Protein AF-A0A1G8AUZ8-F1 (afdb_monomer)

Secondary structure (DSSP, 8-state):
-HHHHHHHHHHHHHTHHHHHSHHHHHHHTSHHHHHHHHHHHHS--HHHHHHHHHHHHHHHHHHHHHHHHHHHHHHHHHHHHHHHHHHHHHS---TT-EEE-TTT--EEETTTT---SSPPHHHHHHGGG--GGGG---HHHHHHHTTS-HHHHHHHHHHHTS---HHHHHHHHTS-HHHHHHHHHHHHHHHHHHHHTT-

Radius of gyration: 44.93 Å; Cα contacts (8 Å, |Δi|>4): 118; chains: 1; bounding box: 91×58×101 Å

Foldseek 3Di:
DPVLVVLVVVVCVVVVVVCPDPLNVVQCVDVVLVVLVSCCSNPPDPVSVVVSVVVSVVSVVVVVVVVVVVVVVVVVVVVVVVVVVVCCVVDPPQQQPFDQDPPPRDGDGNVNPDDDPDPDVVVVVVCVPDFVLVVDPDPLLSVLLVPADPLLSVLCCCCPVVVDQLCVVCVVVVHDSVVSVVSPVVSVVSSVVSVVVPD

Solvent-accessible surface area (backbone atoms only — not comparable to full-atom values): 11368 Å² total; per-residue (Å²): 120,64,72,43,53,53,52,38,52,53,50,47,64,76,42,42,73,61,62,66,36,67,69,49,43,62,50,50,70,39,63,67,55,38,52,52,49,37,51,29,69,62,55,74,43,72,71,51,52,51,50,51,50,53,50,48,52,52,50,49,50,54,53,50,50,52,55,49,53,56,50,49,54,53,51,52,52,53,54,48,52,52,52,53,53,53,47,46,70,75,56,63,90,49,48,79,39,75,42,83,42,88,88,77,78,47,84,42,33,51,52,77,71,58,79,74,89,64,74,53,74,64,52,58,54,58,55,68,73,56,58,61,57,80,80,42,88,50,69,70,56,31,60,35,55,71,73,49,55,67,72,41,48,52,52,48,32,39,43,69,72,70,62,42,49,51,62,54,50,10,60,76,71,74,50,53,41,66,57,44,48,51,44,51,53,52,45,52,50,54,34,50,52,54,63,67,74,71,120

InterPro domains:
  IPR013249 RNA polymerase sigma factor 70, region 4 type 2 [PF08281] (140-191)
  IPR013324 RNA polymerase sigma factor, region 3/4-like [SSF88659] (123-195)
  IPR014284 RNA polymerase sigma-70-like domain [TIGR02937] (7-195)

Organism: NCBI:txid568899

Sequence (199 aa):
MNKKIEAFETFVTKHQSAFKEPVLRQFMEQKENRERLIDCVHAPAENKARNIDETFKQFFIKKKTYRYMKTLIKTCAVDFDKRRTQHQQRFPLIADQPLYEEETGTDISMIDMLQSYEPDYVEEILDKESDIEEHIQSSQVVKAVKNLSNKQKDILALLYIYRYTNREAARIFGESPQNISKQHLQALAKIRKRLALRD

Nearest PDB structures (foldseek):
  3hug-assembly6_K  TM=9.099E-01  e=3.357E-02  Mycobacterium tuberculosis H37Rv
  5wuq-assembly1_A  TM=6.760E-01  e=5.889E-02  Bacillus subtilis subsp. subtilis str. 168
  6dvb-assembly1_F  TM=4.223E-01  e=6.580E-03  Mycobacterium tuberculosis H37Rv
  6kon-assembly1_F  TM=3.947E-01  e=2.025E-02  Mycobacterium tuberculosis H37Rv
  6in7-assembly1_B  TM=3.343E-01  e=2.269E-01  Pseudomonas aeruginosa PAO1

Structure (mmCIF, N/CA/C/O backbone):
data_AF-A0A1G8AUZ8-F1
#
_entry.id   AF-A0A1G8AUZ8-F1
#
loop_
_atom_site.group_PDB
_atom_site.id
_atom_site.type_symbol
_atom_site.label_atom_id
_atom_site.label_alt_id
_atom_site.label_comp_id
_atom_site.label_asym_id
_atom_site.label_entity_id
_atom_site.label_seq_id
_atom_site.pdbx_PDB_ins_code
_atom_site.Cartn_x
_atom_site.Cartn_y
_atom_site.Cartn_z
_atom_site.occupancy
_atom_site.B_iso_or_equiv
_atom_site.auth_seq_id
_atom_site.auth_comp_id
_atom_site.auth_asym_id
_atom_site.auth_atom_id
_atom_site.pdbx_PDB_model_num
ATOM 1 N N . MET A 1 1 ? 35.460 -7.081 -49.027 1.00 51.09 1 MET A N 1
ATOM 2 C CA . MET A 1 1 ? 35.100 -7.431 -47.634 1.00 51.09 1 MET A CA 1
ATOM 3 C C . MET A 1 1 ? 36.059 -6.801 -46.613 1.00 51.09 1 MET A C 1
ATOM 5 O O . MET A 1 1 ? 35.568 -6.238 -45.647 1.00 51.09 1 MET A O 1
ATOM 9 N N . ASN A 1 2 ? 37.377 -6.762 -46.871 1.00 66.81 2 ASN A N 1
ATOM 10 C CA . ASN A 1 2 ? 38.385 -6.231 -45.929 1.00 66.81 2 ASN A CA 1
ATOM 11 C C . ASN A 1 2 ? 38.261 -4.740 -45.553 1.00 66.81 2 ASN A C 1
ATOM 13 O O . ASN A 1 2 ? 38.306 -4.428 -44.372 1.00 66.81 2 ASN A O 1
ATOM 17 N N . LYS A 1 3 ? 38.002 -3.822 -46.500 1.00 74.25 3 LYS A N 1
ATOM 18 C CA . LYS A 1 3 ? 37.970 -2.370 -46.194 1.00 74.25 3 LYS A CA 1
ATOM 19 C C . LYS A 1 3 ? 36.856 -1.939 -45.222 1.00 74.25 3 LYS A C 1
ATOM 21 O O . LYS A 1 3 ? 37.028 -0.983 -44.476 1.00 74.25 3 LYS A O 1
ATOM 26 N N . LYS A 1 4 ? 35.714 -2.643 -45.218 1.00 81.25 4 LYS A N 1
ATOM 27 C CA . LYS A 1 4 ? 34.594 -2.398 -44.283 1.00 81.25 4 LYS A CA 1
ATOM 28 C C . LYS A 1 4 ? 34.972 -2.734 -42.844 1.00 81.25 4 LYS A C 1
ATOM 30 O O . LYS A 1 4 ? 34.640 -1.992 -41.926 1.00 81.25 4 LYS A O 1
ATOM 35 N N . ILE A 1 5 ? 35.641 -3.869 -42.673 1.00 81.69 5 ILE A N 1
ATOM 36 C CA . ILE A 1 5 ? 36.022 -4.400 -41.366 1.00 81.69 5 ILE A CA 1
ATOM 37 C C . ILE A 1 5 ? 37.161 -3.560 -40.785 1.00 81.69 5 ILE A C 1
ATOM 39 O O . ILE A 1 5 ? 37.069 -3.128 -39.645 1.00 81.69 5 ILE A O 1
ATOM 43 N N . GLU A 1 6 ? 38.151 -3.211 -41.604 1.00 84.38 6 GLU A N 1
ATOM 44 C CA . GLU A 1 6 ? 39.282 -2.361 -41.216 1.00 84.38 6 GLU A CA 1
ATOM 45 C C . GLU A 1 6 ? 38.842 -0.947 -40.778 1.00 84.38 6 GLU A C 1
ATOM 47 O O . GLU A 1 6 ? 39.282 -0.428 -39.748 1.00 84.38 6 GLU A O 1
ATOM 52 N N . ALA A 1 7 ? 37.890 -0.339 -41.501 1.00 85.44 7 ALA A N 1
ATOM 53 C CA . ALA A 1 7 ? 37.288 0.937 -41.108 1.00 85.44 7 ALA A CA 1
ATOM 54 C C . ALA A 1 7 ? 36.539 0.841 -39.765 1.00 85.44 7 ALA A C 1
ATOM 56 O O . ALA A 1 7 ? 36.604 1.757 -38.941 1.00 85.44 7 ALA A O 1
ATOM 57 N N . PHE A 1 8 ? 35.853 -0.278 -39.519 1.00 86.69 8 PHE A N 1
ATOM 58 C CA . PHE A 1 8 ? 35.157 -0.527 -38.260 1.00 86.69 8 PHE A CA 1
ATOM 59 C C . PHE A 1 8 ? 36.124 -0.769 -37.092 1.00 86.69 8 PHE A C 1
ATOM 61 O O . PHE A 1 8 ? 35.925 -0.217 -36.015 1.00 86.69 8 PHE A O 1
ATOM 68 N N . GLU A 1 9 ? 37.201 -1.527 -37.288 1.00 86.69 9 GLU A N 1
ATOM 69 C CA . GLU A 1 9 ? 38.233 -1.754 -36.266 1.00 86.69 9 GLU A CA 1
ATOM 70 C C . GLU A 1 9 ? 38.942 -0.453 -35.875 1.00 86.69 9 GLU A C 1
ATOM 72 O O . GLU A 1 9 ? 39.158 -0.183 -34.689 1.00 86.69 9 GLU A O 1
ATOM 77 N N . THR A 1 10 ? 39.206 0.413 -36.855 1.00 88.62 10 THR A N 1
ATOM 78 C CA . THR A 1 10 ? 39.732 1.764 -36.620 1.00 88.62 10 THR A CA 1
ATOM 79 C C . THR A 1 10 ? 38.747 2.602 -35.799 1.00 88.62 10 THR A C 1
ATOM 81 O O . THR A 1 10 ? 39.138 3.278 -34.844 1.00 88.62 10 THR A O 1
ATOM 84 N N . PHE A 1 11 ? 37.450 2.518 -36.113 1.00 88.25 11 PHE A N 1
ATOM 85 C CA . PHE A 1 11 ? 36.391 3.204 -35.373 1.00 88.25 11 PHE A CA 1
ATOM 86 C C . PHE A 1 11 ? 36.273 2.709 -33.923 1.00 88.25 11 PHE A C 1
ATOM 88 O O . PHE A 1 11 ? 36.209 3.518 -32.997 1.00 88.25 11 PHE A O 1
ATOM 95 N N . VAL A 1 12 ? 36.306 1.393 -33.699 1.00 88.25 12 VAL A N 1
ATOM 96 C CA . VAL A 1 12 ? 36.276 0.791 -32.356 1.00 88.25 12 VAL A CA 1
ATOM 97 C C . VAL A 1 12 ? 37.499 1.207 -31.544 1.00 88.25 12 VAL A C 1
ATOM 99 O O . VAL A 1 12 ? 37.361 1.561 -30.375 1.00 88.25 12 VAL A O 1
ATOM 102 N N . THR A 1 13 ? 38.682 1.223 -32.159 1.00 89.88 13 THR A N 1
ATOM 103 C CA . THR A 1 13 ? 39.930 1.632 -31.497 1.00 89.88 13 THR A CA 1
ATOM 104 C C . THR A 1 13 ? 39.882 3.106 -31.094 1.00 89.88 13 THR A C 1
ATOM 106 O O . THR A 1 13 ? 40.220 3.452 -29.963 1.00 89.88 13 THR A O 1
ATOM 109 N N . LYS A 1 14 ? 39.365 3.975 -31.971 1.00 91.88 14 LYS A N 1
ATOM 110 C CA . LYS A 1 14 ? 39.167 5.404 -31.688 1.00 91.88 14 LYS A CA 1
ATOM 111 C C . LYS A 1 14 ? 38.166 5.656 -30.553 1.00 91.88 14 LYS A C 1
ATOM 113 O O . LYS A 1 14 ? 38.330 6.605 -29.792 1.00 91.88 14 LYS A O 1
ATOM 118 N N . HIS A 1 15 ? 37.142 4.813 -30.425 1.00 90.38 15 HIS A N 1
ATOM 119 C CA . HIS A 1 15 ? 36.060 4.959 -29.445 1.00 90.38 15 HIS A CA 1
ATOM 120 C C . HIS A 1 15 ? 36.077 3.874 -28.356 1.00 90.38 15 HIS A C 1
ATOM 122 O O . HIS A 1 15 ? 35.036 3.522 -27.798 1.00 90.38 15 HIS A O 1
ATOM 128 N N . GLN A 1 16 ? 37.260 3.353 -28.019 1.00 90.00 16 GLN A N 1
ATOM 129 C CA . GLN A 1 16 ? 37.427 2.162 -27.180 1.00 90.00 16 GLN A 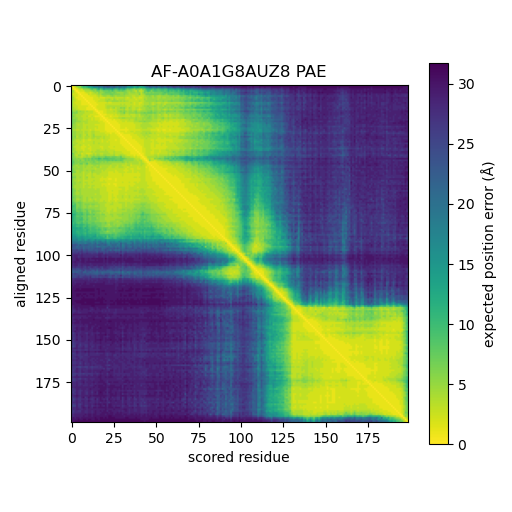CA 1
ATOM 130 C C . GLN A 1 16 ? 36.712 2.248 -25.821 1.00 90.00 16 GLN A C 1
ATOM 132 O O . GLN A 1 16 ? 36.187 1.246 -25.338 1.00 90.00 16 GLN A O 1
ATOM 137 N N . SER A 1 17 ? 36.676 3.428 -25.192 1.00 89.44 17 SER A N 1
ATOM 138 C CA . SER A 1 17 ? 35.993 3.640 -23.908 1.00 89.44 17 SER A CA 1
ATOM 139 C C . SER A 1 17 ? 34.493 3.348 -23.992 1.00 89.44 17 SER A C 1
ATOM 141 O O . SER A 1 17 ? 33.968 2.643 -23.136 1.00 89.44 17 SER A O 1
ATOM 143 N N . ALA A 1 18 ? 33.820 3.786 -25.058 1.00 87.38 18 ALA A N 1
ATOM 144 C CA . ALA A 1 18 ? 32.400 3.521 -25.269 1.00 87.38 18 ALA A CA 1
ATOM 145 C C . ALA A 1 18 ? 32.130 2.022 -25.476 1.00 87.38 18 ALA A C 1
ATOM 147 O O . ALA A 1 18 ? 31.185 1.478 -24.913 1.00 87.38 18 ALA A O 1
ATOM 148 N N . PHE A 1 19 ? 32.993 1.320 -26.219 1.00 88.44 19 PHE A N 1
ATOM 149 C CA . PHE A 1 19 ? 32.864 -0.127 -26.451 1.00 88.44 19 PHE A CA 1
ATOM 150 C C . PHE A 1 19 ? 33.184 -0.985 -25.220 1.00 88.44 19 PHE A C 1
ATOM 152 O O . PHE A 1 19 ? 32.814 -2.160 -25.176 1.00 88.44 19 PHE A O 1
ATOM 159 N N . LYS A 1 20 ? 33.807 -0.413 -24.183 1.00 90.06 20 LYS A N 1
ATOM 160 C CA . LYS A 1 20 ? 33.942 -1.073 -22.880 1.00 90.06 20 LYS A CA 1
ATOM 161 C C . LYS A 1 20 ? 32.644 -1.035 -22.074 1.00 90.06 20 LYS A C 1
ATOM 163 O O . LYS A 1 20 ? 32.485 -1.898 -21.209 1.00 90.06 20 LYS A O 1
ATOM 168 N N . GLU A 1 21 ? 31.702 -0.141 -22.357 1.00 92.62 21 GLU A N 1
ATOM 169 C CA . GLU A 1 21 ? 30.447 -0.072 -21.607 1.00 92.62 21 GLU A CA 1
ATOM 170 C C . GLU A 1 21 ? 29.602 -1.345 -21.797 1.00 92.62 21 GLU A C 1
ATOM 172 O O . GLU A 1 21 ? 29.324 -1.737 -22.935 1.00 92.62 21 GLU A O 1
ATOM 177 N N . PRO A 1 22 ? 29.139 -2.003 -20.714 1.00 90.50 22 PRO A N 1
ATOM 178 C CA . PRO A 1 22 ? 28.382 -3.254 -20.808 1.00 90.50 22 PRO A CA 1
ATOM 179 C C . PRO A 1 22 ? 27.123 -3.144 -21.670 1.00 90.50 22 PRO A C 1
ATOM 181 O O . PRO A 1 22 ? 26.751 -4.092 -22.356 1.00 90.50 22 PRO A O 1
ATOM 184 N N . VAL A 1 23 ? 26.467 -1.981 -21.649 1.00 90.38 23 VAL A N 1
ATOM 185 C CA . VAL A 1 23 ? 25.242 -1.752 -22.423 1.00 90.38 23 VAL A CA 1
ATOM 186 C C . VAL A 1 23 ? 25.538 -1.701 -23.919 1.00 90.38 23 VAL A C 1
ATOM 188 O O . VAL A 1 23 ? 24.772 -2.258 -24.702 1.00 90.38 23 VAL A O 1
ATOM 191 N N . LEU A 1 24 ? 26.664 -1.100 -24.316 1.00 90.50 24 LEU A N 1
ATOM 192 C CA . LEU A 1 24 ? 27.069 -1.074 -25.717 1.00 90.50 24 LEU A CA 1
ATOM 193 C C . LEU A 1 24 ? 27.539 -2.456 -26.180 1.00 90.50 24 LEU A C 1
ATOM 195 O O . LEU A 1 24 ? 27.173 -2.873 -27.273 1.00 90.50 24 LEU A O 1
ATOM 199 N N . ARG A 1 25 ? 28.252 -3.217 -25.336 1.00 91.12 25 ARG A N 1
ATOM 200 C CA . ARG A 1 25 ? 28.610 -4.614 -25.648 1.00 91.12 25 ARG A CA 1
ATOM 201 C C . ARG A 1 25 ? 27.375 -5.470 -25.925 1.00 91.12 25 ARG A C 1
ATOM 203 O O . ARG A 1 25 ? 27.302 -6.091 -26.977 1.00 91.12 25 ARG A O 1
ATOM 210 N N . GLN A 1 26 ? 26.373 -5.416 -25.046 1.00 91.44 26 GLN A N 1
ATOM 211 C CA . GLN A 1 26 ? 25.115 -6.150 -25.237 1.00 91.44 26 GLN A CA 1
ATOM 212 C C . GLN A 1 26 ? 24.333 -5.689 -26.472 1.00 91.44 26 GLN A C 1
ATOM 214 O O . GLN A 1 26 ? 23.603 -6.473 -27.071 1.00 91.44 26 GLN A O 1
ATOM 219 N N . PHE A 1 27 ? 24.452 -4.418 -26.860 1.00 93.81 27 PHE A N 1
ATOM 220 C CA . PHE A 1 27 ? 23.846 -3.931 -28.095 1.00 93.81 27 PHE A CA 1
ATOM 221 C C . PHE A 1 27 ? 24.524 -4.526 -29.340 1.00 93.81 27 PHE A C 1
ATOM 223 O O . PHE A 1 27 ? 23.830 -4.881 -30.293 1.00 93.81 27 PHE A O 1
ATOM 230 N N . MET A 1 28 ? 25.854 -4.683 -29.307 1.00 91.50 28 MET A N 1
ATOM 231 C CA . MET A 1 28 ? 26.661 -5.255 -30.396 1.00 91.50 28 MET A CA 1
ATOM 232 C C . MET A 1 28 ? 26.610 -6.787 -30.484 1.00 91.50 28 MET A C 1
ATOM 234 O O . MET A 1 28 ? 27.016 -7.339 -31.504 1.00 91.50 28 MET A O 1
ATOM 238 N N . GLU A 1 29 ? 26.114 -7.480 -29.453 1.00 92.00 29 GLU A N 1
ATOM 239 C CA . GLU A 1 29 ? 25.844 -8.930 -29.498 1.00 92.00 29 GLU A CA 1
ATOM 240 C C . GLU A 1 29 ? 24.754 -9.280 -30.524 1.00 92.00 29 GLU A C 1
ATOM 242 O O . GLU A 1 29 ? 24.736 -10.386 -31.062 1.00 92.00 29 GLU A O 1
ATOM 247 N N . GLN A 1 30 ? 23.856 -8.337 -30.825 1.00 90.81 30 GLN A N 1
ATOM 248 C CA . GLN A 1 30 ? 22.854 -8.506 -31.873 1.00 90.81 30 GLN A CA 1
ATOM 249 C C . GLN A 1 30 ? 23.503 -8.306 -33.241 1.00 90.81 30 GLN A C 1
ATOM 251 O O . GLN A 1 30 ? 23.987 -7.215 -33.565 1.00 90.81 30 GLN A O 1
ATOM 256 N N . LYS A 1 31 ? 23.487 -9.368 -34.052 1.00 89.94 31 LYS A N 1
ATOM 257 C CA . LYS A 1 31 ? 24.111 -9.404 -35.377 1.00 89.94 31 LYS A CA 1
ATOM 258 C C . LYS A 1 31 ? 23.624 -8.253 -36.261 1.00 89.94 31 LYS A C 1
ATOM 260 O O . LYS A 1 31 ? 24.442 -7.578 -36.879 1.00 89.94 31 LYS A O 1
ATOM 265 N N . GLU A 1 32 ? 22.327 -7.966 -36.238 1.00 90.12 32 GLU A N 1
ATOM 266 C CA . GLU A 1 32 ? 21.696 -6.916 -37.040 1.00 90.12 32 GLU A CA 1
ATOM 267 C C . GLU A 1 32 ? 22.195 -5.517 -36.653 1.00 90.12 32 GLU A C 1
ATOM 269 O O . GLU A 1 32 ? 22.470 -4.689 -37.521 1.00 90.12 32 GLU A O 1
ATOM 274 N N . ASN A 1 33 ? 22.357 -5.240 -35.355 1.00 90.75 33 ASN A N 1
ATOM 275 C CA . ASN A 1 33 ? 22.858 -3.944 -34.882 1.00 90.75 33 ASN A CA 1
ATOM 276 C C . ASN A 1 33 ? 24.332 -3.754 -35.242 1.00 90.75 33 ASN A C 1
ATOM 278 O O . ASN A 1 33 ? 24.740 -2.661 -35.641 1.00 90.75 33 ASN A O 1
ATOM 282 N N . ARG A 1 34 ? 25.122 -4.828 -35.136 1.00 89.88 34 ARG A N 1
ATOM 283 C CA . ARG A 1 34 ? 26.534 -4.829 -35.521 1.00 89.88 34 ARG A CA 1
ATOM 284 C C . ARG A 1 34 ? 26.700 -4.570 -37.017 1.00 89.88 34 ARG A C 1
ATOM 286 O O . ARG A 1 34 ? 27.503 -3.723 -37.395 1.00 89.88 34 ARG A O 1
ATOM 293 N N . GLU A 1 35 ? 25.934 -5.258 -37.859 1.00 89.31 35 GLU A N 1
ATOM 294 C CA . GLU A 1 35 ? 25.964 -5.079 -39.316 1.00 89.31 35 GLU A CA 1
ATOM 295 C C . GLU A 1 35 ? 25.559 -3.659 -39.722 1.00 89.31 35 GLU A C 1
ATOM 297 O O . GLU A 1 35 ? 26.280 -3.012 -40.484 1.00 89.31 35 GLU A O 1
ATOM 302 N N . ARG A 1 36 ? 24.483 -3.118 -39.132 1.00 88.44 36 ARG A N 1
ATOM 303 C CA . ARG A 1 36 ? 24.059 -1.727 -39.358 1.00 88.44 36 ARG A CA 1
ATOM 304 C C . ARG A 1 36 ? 25.161 -0.731 -39.008 1.00 88.44 36 ARG A C 1
ATOM 306 O O . ARG A 1 36 ? 25.405 0.196 -39.780 1.00 88.44 36 ARG A O 1
ATOM 313 N N . LEU A 1 37 ? 25.849 -0.922 -37.880 1.00 89.56 37 LEU A N 1
ATOM 314 C CA . LEU A 1 37 ? 26.939 -0.036 -37.478 1.00 89.56 37 LEU A CA 1
ATOM 315 C C . LEU A 1 37 ? 28.147 -0.135 -38.413 1.00 89.56 37 LEU A C 1
ATOM 317 O O . LEU A 1 37 ? 28.677 0.902 -38.805 1.00 89.56 37 LEU A O 1
ATOM 321 N N . ILE A 1 38 ? 28.541 -1.341 -38.827 1.00 89.31 38 ILE A N 1
ATOM 322 C CA . ILE A 1 38 ? 29.616 -1.537 -39.813 1.00 89.31 38 ILE A CA 1
ATOM 323 C C . ILE A 1 38 ? 29.275 -0.814 -41.125 1.00 89.31 38 ILE A C 1
ATOM 325 O O . ILE A 1 38 ? 30.111 -0.100 -41.682 1.00 89.31 38 ILE A O 1
ATOM 329 N N . ASP A 1 39 ? 28.036 -0.939 -41.601 1.00 87.69 39 ASP A N 1
ATOM 330 C CA . ASP A 1 39 ? 27.587 -0.283 -42.829 1.00 87.69 39 ASP A CA 1
ATOM 331 C C . ASP A 1 39 ? 27.495 1.243 -42.704 1.00 87.69 39 ASP A C 1
ATOM 333 O O . ASP A 1 39 ? 27.772 1.952 -43.676 1.00 87.69 39 ASP A O 1
ATOM 337 N N . CYS A 1 40 ? 27.135 1.761 -41.528 1.00 89.75 40 CYS A N 1
ATOM 338 C CA . CYS A 1 40 ? 27.107 3.197 -41.253 1.00 89.75 40 CYS A CA 1
ATOM 339 C C . CYS A 1 40 ? 28.513 3.797 -41.138 1.00 89.75 40 CYS A C 1
ATOM 341 O O . CYS A 1 40 ? 28.729 4.915 -41.596 1.00 89.75 40 CYS A O 1
ATOM 343 N N . VAL A 1 41 ? 29.473 3.066 -40.564 1.00 88.19 41 VAL A N 1
ATOM 344 C CA . VAL A 1 41 ? 30.876 3.503 -40.468 1.00 88.19 41 VAL A CA 1
ATOM 345 C C . VAL A 1 41 ? 31.542 3.502 -41.845 1.00 88.19 41 VAL A C 1
ATOM 347 O O . VAL A 1 41 ? 32.274 4.431 -42.172 1.00 88.19 41 VAL A O 1
ATOM 350 N N . HIS A 1 42 ? 31.266 2.495 -42.678 1.00 86.50 42 HIS A N 1
ATOM 351 C CA . HIS A 1 42 ? 31.837 2.419 -44.024 1.00 86.50 42 HIS A CA 1
ATOM 352 C C . HIS A 1 42 ? 31.215 3.414 -45.013 1.00 86.50 42 HIS A C 1
ATOM 354 O O . HIS A 1 42 ? 31.913 3.941 -45.874 1.00 86.50 42 HIS A O 1
ATOM 360 N N . ALA A 1 43 ? 29.901 3.635 -44.942 1.00 87.31 43 ALA A N 1
ATOM 361 C CA . ALA A 1 43 ? 29.189 4.564 -45.816 1.00 87.31 43 ALA A CA 1
ATOM 362 C C . ALA A 1 43 ? 28.278 5.476 -44.979 1.00 87.31 43 ALA A C 1
ATOM 364 O O . ALA A 1 43 ? 27.069 5.203 -44.890 1.00 87.31 43 ALA A O 1
ATOM 365 N N . PRO A 1 44 ? 28.855 6.534 -44.370 1.00 83.62 44 PRO A N 1
ATOM 366 C CA . PRO A 1 44 ? 28.125 7.466 -43.526 1.00 83.62 44 PRO A CA 1
ATOM 367 C C . PRO A 1 44 ? 26.995 8.131 -44.305 1.00 83.62 44 PRO A C 1
ATOM 369 O O . PRO A 1 44 ? 27.205 8.730 -45.356 1.00 83.62 44 PRO A O 1
ATOM 372 N N . ALA A 1 45 ? 25.783 8.010 -43.780 1.00 90.69 45 ALA A N 1
ATOM 373 C CA . ALA A 1 45 ? 24.607 8.702 -44.276 1.00 90.69 45 ALA A CA 1
ATOM 374 C C . ALA A 1 45 ? 23.762 9.109 -43.073 1.00 90.69 45 ALA A C 1
ATOM 376 O O . ALA A 1 45 ? 23.588 8.312 -42.148 1.00 90.69 45 ALA A O 1
ATOM 377 N N . GLU A 1 46 ? 23.216 10.322 -43.097 1.00 89.06 46 GLU A N 1
ATOM 378 C CA . GLU A 1 46 ? 22.461 10.887 -41.973 1.00 89.06 46 GLU A CA 1
ATOM 379 C C . GLU A 1 46 ? 21.303 9.974 -41.541 1.00 89.06 46 GLU A C 1
ATOM 381 O O . GLU A 1 46 ? 21.157 9.654 -40.362 1.00 89.06 46 GLU A O 1
ATOM 386 N N . ASN A 1 47 ? 20.567 9.425 -42.512 1.00 89.75 47 ASN A N 1
ATOM 387 C CA . ASN A 1 47 ? 19.473 8.485 -42.261 1.00 89.75 47 ASN A CA 1
ATOM 388 C C . ASN A 1 47 ? 19.933 7.195 -41.556 1.00 89.75 47 ASN A C 1
ATOM 390 O O . ASN A 1 47 ? 19.225 6.679 -40.692 1.00 89.75 47 ASN A O 1
ATOM 394 N N . LYS A 1 48 ? 21.126 6.677 -41.886 1.00 87.12 48 LYS A N 1
ATOM 395 C CA . LYS A 1 48 ? 21.677 5.461 -41.260 1.00 87.12 48 LYS A CA 1
ATOM 396 C C . LYS A 1 48 ? 22.137 5.733 -39.831 1.00 87.12 48 LYS A C 1
ATOM 398 O O . LYS A 1 48 ? 21.855 4.934 -38.941 1.00 87.12 48 LYS A O 1
ATOM 403 N N . ALA A 1 49 ? 22.799 6.868 -39.612 1.00 88.44 49 ALA A N 1
ATOM 404 C CA . ALA A 1 49 ? 23.249 7.284 -38.289 1.00 88.44 49 ALA A CA 1
ATOM 405 C C . ALA A 1 49 ? 22.057 7.501 -37.346 1.00 88.44 49 ALA A C 1
ATOM 407 O O . ALA A 1 49 ? 22.042 6.971 -36.236 1.00 88.44 49 ALA A O 1
ATOM 408 N N . ARG A 1 50 ? 21.017 8.195 -37.824 1.00 92.25 50 ARG A N 1
ATOM 409 C CA . ARG A 1 50 ? 19.780 8.421 -37.072 1.00 92.25 50 ARG A CA 1
ATOM 410 C C . ARG A 1 50 ? 19.063 7.117 -36.730 1.00 92.25 50 ARG A C 1
ATOM 412 O O . ARG A 1 50 ? 18.657 6.930 -35.589 1.00 92.25 50 ARG A O 1
ATOM 419 N N . ASN A 1 51 ? 18.959 6.191 -37.683 1.00 91.75 51 ASN A N 1
ATOM 420 C CA . ASN A 1 51 ? 18.315 4.900 -37.448 1.00 91.75 51 ASN A CA 1
ATOM 421 C C . ASN A 1 51 ? 19.031 4.071 -36.365 1.00 91.75 51 ASN A C 1
ATOM 423 O O . ASN A 1 51 ? 18.378 3.469 -35.511 1.00 91.75 51 ASN A O 1
ATOM 427 N N . ILE A 1 52 ? 20.366 4.055 -36.371 1.00 91.75 52 ILE A N 1
ATOM 428 C CA . ILE A 1 52 ? 21.157 3.341 -35.358 1.00 91.75 52 ILE A CA 1
ATOM 429 C C . ILE A 1 52 ? 21.018 3.999 -33.990 1.00 91.75 52 ILE A C 1
ATOM 431 O O . ILE A 1 52 ? 20.841 3.290 -33.001 1.00 91.75 52 ILE A O 1
ATOM 435 N N . ASP A 1 53 ? 21.061 5.330 -33.928 1.00 93.00 53 ASP A N 1
ATOM 436 C CA . ASP A 1 53 ? 20.875 6.078 -32.685 1.00 93.00 53 ASP A CA 1
ATOM 437 C C . ASP A 1 53 ? 19.486 5.825 -32.074 1.00 93.00 53 ASP A C 1
ATOM 439 O O . ASP A 1 53 ? 19.370 5.499 -30.892 1.00 93.00 53 ASP A O 1
ATOM 443 N N . GLU A 1 54 ? 18.424 5.867 -32.883 1.00 94.69 54 GLU A N 1
ATOM 444 C CA . GLU A 1 54 ? 17.062 5.539 -32.445 1.00 94.69 54 GLU A CA 1
ATOM 445 C C . GLU A 1 54 ? 16.955 4.085 -31.958 1.00 94.69 54 GLU A C 1
ATOM 447 O O . GLU A 1 54 ? 16.393 3.824 -30.889 1.00 94.69 54 GLU A O 1
ATOM 452 N N . THR A 1 55 ? 17.563 3.140 -32.682 1.00 94.44 55 THR A N 1
ATOM 453 C CA . THR A 1 55 ? 17.594 1.721 -32.291 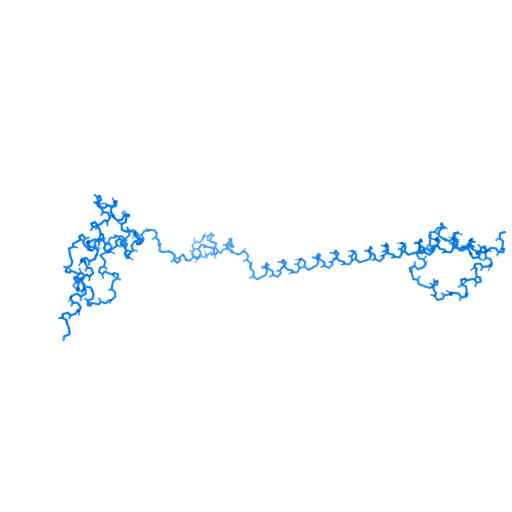1.00 94.44 55 THR A CA 1
ATOM 454 C C . THR A 1 55 ? 18.334 1.526 -30.962 1.00 94.44 55 THR A C 1
ATOM 456 O O . THR A 1 55 ? 17.860 0.809 -30.075 1.00 94.44 55 THR A O 1
ATOM 459 N N . PHE A 1 56 ? 19.472 2.199 -30.778 1.00 94.75 56 PHE A N 1
ATOM 460 C CA . PHE A 1 56 ? 20.244 2.148 -29.538 1.00 94.75 56 PHE A CA 1
ATOM 461 C C . PHE A 1 56 ? 19.476 2.759 -28.363 1.00 94.75 56 PHE A C 1
ATOM 463 O O . PHE A 1 56 ? 19.418 2.158 -27.289 1.00 94.75 56 PHE A O 1
ATOM 470 N N . LYS A 1 57 ? 18.817 3.907 -28.562 1.00 95.31 57 LYS A N 1
ATOM 471 C CA . LYS A 1 57 ? 17.962 4.545 -27.548 1.00 95.31 57 LYS A CA 1
ATOM 472 C C . LYS A 1 57 ? 16.845 3.614 -27.088 1.00 95.31 57 LYS A C 1
ATOM 474 O O . LYS A 1 57 ? 16.648 3.448 -25.883 1.00 95.31 57 LYS A O 1
ATOM 479 N N . GLN A 1 58 ? 16.152 2.957 -28.017 1.00 95.25 58 GLN A N 1
ATOM 480 C CA . GLN A 1 58 ? 15.102 1.990 -27.683 1.00 95.25 58 GLN A CA 1
ATOM 481 C C . GLN A 1 58 ? 15.653 0.791 -26.903 1.00 95.25 58 GLN A C 1
ATOM 483 O O . GLN A 1 58 ? 15.084 0.401 -25.879 1.00 95.25 58 GLN A O 1
ATOM 488 N N . PHE A 1 59 ? 16.788 0.234 -27.334 1.00 95.19 59 PHE A N 1
ATOM 489 C CA . PHE A 1 59 ? 17.460 -0.854 -26.625 1.00 95.19 59 PHE A CA 1
ATOM 490 C C . PHE A 1 59 ? 17.851 -0.451 -25.196 1.00 95.19 59 PHE A C 1
ATOM 492 O O . PHE A 1 59 ? 17.577 -1.184 -24.239 1.00 95.19 59 PHE A O 1
ATOM 499 N N . PHE A 1 60 ? 18.446 0.732 -25.043 1.00 94.94 60 PHE A N 1
ATOM 500 C CA . PHE A 1 60 ? 18.872 1.276 -23.760 1.00 94.94 60 PHE A CA 1
ATOM 501 C C . PHE A 1 60 ? 17.690 1.449 -22.805 1.00 94.94 60 PHE A C 1
ATOM 503 O O . PHE A 1 60 ? 17.740 0.975 -21.667 1.00 94.94 60 PHE A O 1
ATOM 510 N N . ILE A 1 61 ? 16.600 2.065 -23.277 1.00 95.94 61 ILE A N 1
ATOM 511 C CA . ILE A 1 61 ? 15.373 2.245 -22.494 1.00 95.94 61 ILE A CA 1
ATOM 512 C C . ILE A 1 61 ? 14.827 0.884 -22.066 1.00 95.94 61 ILE A C 1
ATOM 514 O O . ILE A 1 61 ? 14.586 0.679 -20.880 1.00 95.94 61 ILE A O 1
ATOM 518 N N . LYS A 1 62 ? 14.717 -0.084 -22.982 1.00 95.31 62 LYS A N 1
ATOM 519 C CA . LYS A 1 62 ? 14.225 -1.433 -22.665 1.00 95.31 62 LYS A CA 1
ATOM 520 C C . LYS A 1 62 ? 15.055 -2.107 -21.570 1.00 95.31 62 LYS A C 1
ATOM 522 O O . LYS A 1 62 ? 14.495 -2.653 -20.619 1.00 95.31 62 LYS A O 1
ATOM 527 N N . LYS A 1 63 ? 16.387 -2.048 -21.662 1.00 93.62 63 LYS A N 1
ATOM 528 C CA . LYS A 1 63 ? 17.294 -2.619 -20.651 1.00 93.62 63 LYS A CA 1
ATOM 529 C C . LYS A 1 63 ? 17.183 -1.904 -19.307 1.00 93.62 63 LYS A C 1
ATOM 531 O O . LYS A 1 63 ? 17.126 -2.570 -18.271 1.00 93.62 63 LYS A O 1
ATOM 536 N N . LYS A 1 64 ? 17.114 -0.571 -19.314 1.00 94.12 64 LYS A N 1
ATOM 537 C CA . LYS A 1 64 ? 16.936 0.243 -18.107 1.00 94.12 64 LYS A CA 1
ATOM 538 C C . LYS A 1 64 ? 15.608 -0.075 -17.419 1.00 94.12 64 LYS A C 1
ATOM 540 O O . LYS A 1 64 ? 15.610 -0.335 -16.218 1.00 94.12 64 LYS A O 1
ATOM 545 N N . THR A 1 65 ? 14.514 -0.136 -18.175 1.00 96.44 65 THR A N 1
ATOM 546 C CA . THR A 1 65 ? 13.180 -0.479 -17.667 1.00 96.44 65 THR A CA 1
ATOM 547 C C . THR A 1 65 ? 13.159 -1.884 -17.086 1.00 96.44 65 THR A C 1
ATOM 549 O O . THR A 1 65 ? 12.714 -2.061 -15.959 1.00 96.44 65 THR A O 1
ATOM 552 N N . TYR A 1 66 ? 13.710 -2.879 -17.786 1.00 95.88 66 TYR A N 1
ATOM 553 C CA . TYR A 1 66 ? 13.792 -4.245 -17.264 1.00 95.88 66 TYR A CA 1
ATOM 554 C C . TYR A 1 66 ? 14.553 -4.313 -15.933 1.00 95.88 66 TYR A C 1
ATOM 556 O O . TYR A 1 66 ? 14.072 -4.908 -14.968 1.00 95.88 66 TYR A O 1
ATOM 564 N N . ARG A 1 67 ? 15.725 -3.666 -15.849 1.00 95.12 67 ARG A N 1
ATOM 565 C CA . ARG A 1 67 ? 16.517 -3.615 -14.611 1.00 95.12 67 ARG A CA 1
ATOM 566 C C . ARG A 1 67 ? 15.742 -2.940 -13.482 1.00 95.12 67 ARG A C 1
ATOM 568 O O . ARG A 1 67 ? 15.756 -3.444 -12.364 1.00 95.12 67 ARG A O 1
ATOM 575 N N . TYR A 1 68 ? 15.081 -1.825 -13.778 1.00 97.25 68 TYR A N 1
ATOM 576 C CA . TYR A 1 68 ? 14.266 -1.099 -12.811 1.00 97.25 68 TYR A CA 1
ATOM 577 C C . TYR A 1 68 ? 13.116 -1.963 -12.286 1.00 97.25 68 TYR A C 1
ATOM 579 O O . TYR A 1 68 ? 13.008 -2.144 -11.078 1.00 97.25 68 TYR A O 1
ATOM 587 N N . MET A 1 69 ? 12.331 -2.571 -13.179 1.00 97.94 69 MET A N 1
ATOM 588 C CA . MET A 1 69 ? 11.207 -3.435 -12.811 1.00 97.94 69 MET A CA 1
ATOM 589 C C . MET A 1 69 ? 11.662 -4.629 -11.971 1.00 97.94 69 MET A C 1
ATOM 591 O O . MET A 1 69 ? 11.058 -4.923 -10.945 1.00 97.94 69 MET A O 1
ATOM 595 N N . LYS A 1 70 ? 12.773 -5.277 -12.345 1.00 97.31 70 LYS A N 1
ATOM 596 C CA . LYS A 1 70 ? 13.345 -6.387 -11.571 1.00 97.31 70 LYS A CA 1
ATOM 597 C C . LYS A 1 70 ? 13.685 -5.969 -10.138 1.00 97.31 70 LYS A C 1
ATOM 599 O O . LYS A 1 70 ? 13.383 -6.702 -9.198 1.00 97.31 70 LYS A O 1
ATOM 604 N N . THR A 1 71 ? 14.319 -4.810 -9.969 1.00 97.56 71 THR A N 1
ATOM 605 C CA . THR A 1 71 ? 14.640 -4.273 -8.641 1.00 97.56 71 THR A CA 1
ATOM 606 C C . THR A 1 71 ? 13.374 -3.915 -7.874 1.00 97.56 71 THR A C 1
ATOM 608 O O . THR A 1 71 ? 13.252 -4.295 -6.716 1.00 97.56 71 THR A O 1
ATOM 611 N N . LEU A 1 72 ? 12.420 -3.241 -8.521 1.00 97.88 72 LEU A N 1
ATOM 612 C CA . LEU A 1 72 ? 11.165 -2.820 -7.908 1.00 97.88 72 LEU A CA 1
ATOM 613 C C . LEU A 1 72 ? 10.376 -4.015 -7.368 1.00 97.88 72 LEU A C 1
ATOM 615 O O . LEU A 1 72 ? 10.027 -4.023 -6.194 1.00 97.88 72 LEU A O 1
ATOM 619 N N . ILE A 1 73 ? 10.174 -5.052 -8.187 1.00 98.12 73 ILE A N 1
ATOM 620 C CA . ILE A 1 73 ? 9.462 -6.275 -7.787 1.00 98.12 73 ILE A CA 1
ATOM 621 C C . ILE A 1 73 ? 10.131 -6.911 -6.565 1.00 98.12 73 ILE A C 1
ATOM 623 O O . ILE A 1 73 ? 9.452 -7.235 -5.592 1.00 98.12 73 ILE A O 1
ATOM 627 N N . LYS A 1 74 ? 11.465 -7.044 -6.583 1.00 97.50 74 LYS A N 1
ATOM 628 C CA . LYS A 1 74 ? 12.220 -7.609 -5.456 1.00 97.50 74 LYS A CA 1
ATOM 629 C C . LYS A 1 74 ? 12.023 -6.788 -4.181 1.00 97.50 74 LYS A C 1
ATOM 631 O O . LYS A 1 74 ? 11.763 -7.362 -3.129 1.00 97.50 74 LYS A O 1
ATOM 636 N N . THR A 1 75 ? 12.160 -5.467 -4.267 1.00 97.38 75 THR A N 1
ATOM 637 C CA . THR A 1 75 ? 12.016 -4.578 -3.110 1.00 97.38 75 THR A CA 1
ATOM 638 C C . THR A 1 75 ? 10.596 -4.623 -2.554 1.00 97.38 75 THR A C 1
ATOM 640 O O . THR A 1 75 ? 10.426 -4.819 -1.356 1.00 97.38 75 THR A O 1
ATOM 643 N N . CYS A 1 76 ? 9.576 -4.549 -3.413 1.00 98.00 76 CYS A N 1
ATOM 644 C CA . CYS A 1 76 ? 8.179 -4.627 -2.990 1.00 98.00 76 CYS A CA 1
ATOM 645 C C . CYS A 1 76 ? 7.852 -5.946 -2.279 1.00 98.00 76 CYS A C 1
ATOM 647 O O . CYS A 1 76 ? 7.163 -5.917 -1.262 1.00 98.00 76 CYS A O 1
ATOM 649 N N . ALA A 1 77 ? 8.360 -7.080 -2.777 1.00 97.75 77 ALA A N 1
ATOM 650 C CA . ALA A 1 77 ? 8.171 -8.380 -2.134 1.00 97.75 77 ALA A CA 1
ATOM 651 C C . ALA A 1 77 ? 8.801 -8.413 -0.730 1.00 97.75 77 ALA A C 1
ATOM 653 O O . ALA A 1 77 ? 8.136 -8.760 0.241 1.00 97.75 77 ALA A O 1
ATOM 654 N N . VAL A 1 78 ? 10.050 -7.954 -0.604 1.00 97.62 78 VAL A N 1
ATOM 655 C CA . VAL A 1 78 ? 10.750 -7.885 0.689 1.00 97.62 78 VAL A CA 1
ATOM 656 C C . VAL A 1 78 ? 10.026 -6.967 1.677 1.00 97.62 78 VAL A C 1
ATOM 658 O O . VAL A 1 78 ? 9.881 -7.311 2.849 1.00 97.62 78 VAL A O 1
ATOM 661 N N . ASP A 1 79 ? 9.566 -5.801 1.231 1.00 97.69 79 ASP A N 1
ATOM 662 C CA . ASP A 1 79 ? 8.878 -4.841 2.098 1.00 97.69 79 ASP A CA 1
ATOM 663 C C . ASP A 1 79 ? 7.486 -5.324 2.510 1.00 97.69 79 ASP A C 1
ATOM 665 O O . ASP A 1 79 ? 7.002 -4.989 3.593 1.00 97.69 79 ASP A O 1
ATOM 669 N N . PHE A 1 80 ? 6.816 -6.098 1.658 1.00 97.56 80 PHE A N 1
ATOM 670 C CA . PHE A 1 80 ? 5.576 -6.773 2.021 1.00 97.56 80 PHE A CA 1
ATOM 671 C C . PHE A 1 80 ? 5.816 -7.802 3.130 1.00 97.56 80 PHE A C 1
ATOM 673 O O . PHE A 1 80 ? 5.181 -7.704 4.181 1.00 97.56 80 PHE A O 1
ATOM 680 N N . ASP A 1 81 ? 6.773 -8.714 2.942 1.00 97.38 81 ASP A N 1
ATOM 681 C CA . ASP A 1 81 ? 7.081 -9.752 3.930 1.00 97.38 81 ASP A CA 1
ATOM 682 C C . ASP A 1 81 ? 7.498 -9.145 5.270 1.00 97.38 81 ASP A C 1
ATOM 684 O O . ASP A 1 81 ? 6.965 -9.520 6.311 1.00 97.38 81 ASP A O 1
ATOM 688 N N . LYS A 1 82 ? 8.359 -8.119 5.259 1.00 96.81 82 LYS A N 1
ATOM 689 C CA . LYS A 1 82 ? 8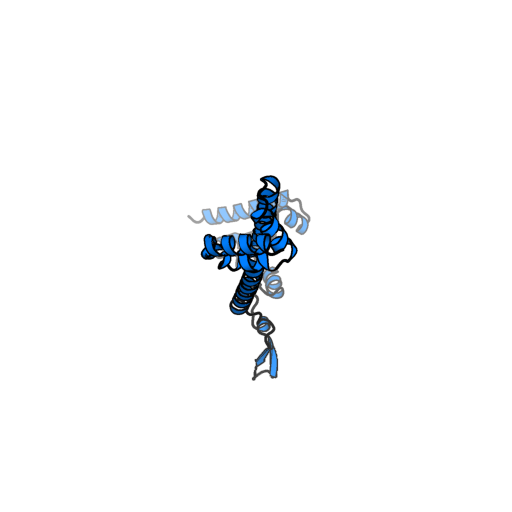.739 -7.390 6.479 1.00 96.81 82 LYS A CA 1
ATOM 690 C C . LYS A 1 82 ? 7.531 -6.826 7.222 1.00 96.81 82 LYS A C 1
ATOM 692 O O . LYS A 1 82 ? 7.432 -7.006 8.433 1.00 96.81 82 LYS A O 1
ATOM 697 N N . ARG A 1 83 ? 6.622 -6.143 6.516 1.00 96.38 83 ARG A N 1
ATOM 698 C CA . ARG A 1 83 ? 5.417 -5.553 7.123 1.00 96.38 83 ARG A CA 1
ATOM 699 C C . ARG A 1 83 ? 4.505 -6.626 7.703 1.00 96.38 83 ARG A C 1
ATOM 701 O O . ARG A 1 83 ? 4.025 -6.467 8.823 1.00 96.38 83 ARG A O 1
ATOM 708 N N . ARG A 1 84 ? 4.311 -7.730 6.978 1.00 95.94 84 ARG A N 1
ATOM 709 C CA . ARG A 1 84 ? 3.516 -8.871 7.440 1.00 95.94 84 ARG A CA 1
ATOM 710 C C . ARG A 1 84 ? 4.115 -9.499 8.697 1.00 95.94 84 ARG A C 1
ATOM 712 O O . ARG A 1 84 ? 3.400 -9.655 9.681 1.00 95.94 84 ARG A O 1
ATOM 719 N N . THR A 1 85 ? 5.408 -9.813 8.693 1.00 95.06 85 THR A N 1
ATOM 720 C CA . THR A 1 85 ? 6.088 -10.418 9.845 1.00 95.06 85 THR A CA 1
ATOM 721 C C . THR A 1 85 ? 6.048 -9.498 11.062 1.00 95.06 85 THR A C 1
ATOM 723 O O . THR A 1 85 ? 5.728 -9.950 12.155 1.00 95.06 85 THR A O 1
ATOM 726 N N . GLN A 1 86 ? 6.299 -8.197 10.886 1.00 95.69 86 GLN A N 1
ATOM 727 C CA . GLN A 1 86 ? 6.196 -7.222 11.978 1.00 95.69 86 GLN A CA 1
ATOM 728 C C . GLN A 1 86 ? 4.780 -7.149 12.557 1.00 95.69 86 GLN A C 1
ATOM 730 O O . GLN A 1 86 ? 4.626 -7.075 13.773 1.00 95.69 86 GLN A O 1
ATOM 735 N N . HIS A 1 87 ? 3.749 -7.181 11.708 1.00 94.94 87 HIS A N 1
ATOM 736 C CA . HIS A 1 87 ? 2.364 -7.215 12.167 1.00 94.94 87 HIS A CA 1
ATOM 737 C C . HIS A 1 87 ? 2.077 -8.482 12.977 1.00 94.94 87 HIS A C 1
ATOM 739 O O . HIS A 1 87 ? 1.541 -8.390 14.073 1.00 94.94 87 HIS A O 1
ATOM 745 N N .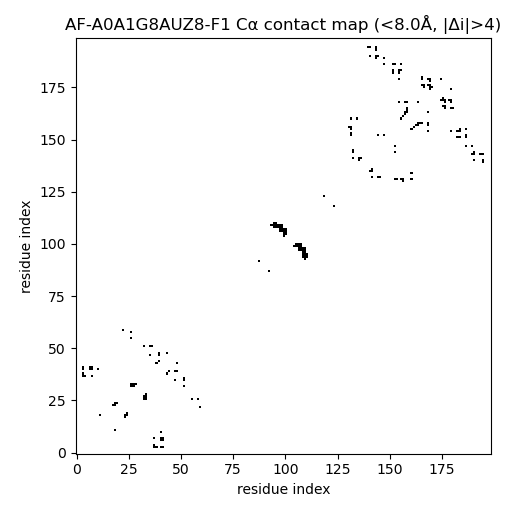 GLN A 1 88 ? 2.470 -9.654 12.474 1.00 92.19 88 GLN A N 1
ATOM 746 C CA . GLN A 1 88 ? 2.271 -10.933 13.166 1.00 92.19 88 GLN A CA 1
ATOM 747 C C . GLN A 1 88 ? 3.016 -11.002 14.507 1.00 92.19 88 GLN A C 1
ATOM 749 O O . GLN A 1 88 ? 2.494 -11.563 15.461 1.00 92.19 88 GLN A O 1
ATOM 754 N N . GLN A 1 89 ? 4.208 -10.405 14.599 1.00 90.31 89 GLN A N 1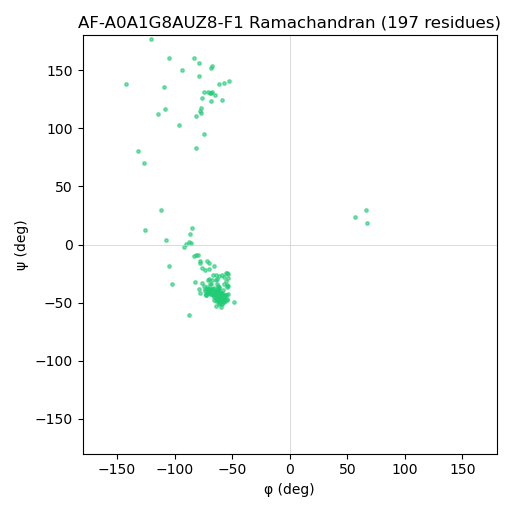
ATOM 755 C CA . GLN A 1 89 ? 4.963 -10.317 15.853 1.00 90.31 89 GLN A CA 1
ATOM 756 C C . GLN A 1 89 ? 4.320 -9.364 16.868 1.00 90.31 89 GLN A C 1
ATOM 758 O O . GLN A 1 89 ? 4.355 -9.637 18.061 1.00 90.31 89 GLN A O 1
ATOM 763 N N . ARG A 1 90 ? 3.761 -8.234 16.412 1.00 92.44 90 ARG A N 1
ATOM 764 C CA . ARG A 1 90 ? 3.102 -7.248 17.287 1.00 92.44 90 ARG A CA 1
ATOM 765 C C . ARG A 1 90 ? 1.714 -7.686 17.742 1.00 92.44 90 ARG A C 1
ATOM 767 O O . ARG A 1 90 ? 1.311 -7.338 18.844 1.00 92.44 90 ARG A O 1
ATOM 774 N N . PHE A 1 91 ? 1.000 -8.412 16.888 1.00 89.94 91 PHE A N 1
ATOM 775 C CA . PHE A 1 91 ? -0.372 -8.860 17.111 1.00 89.94 91 PHE A CA 1
ATOM 776 C C . PHE A 1 91 ? -0.452 -10.377 16.904 1.00 89.94 91 PHE A C 1
ATOM 778 O O . PHE A 1 91 ? -0.990 -10.835 15.890 1.00 89.94 91 PHE A O 1
ATOM 785 N N . PRO A 1 92 ? 0.145 -11.167 17.812 1.00 83.88 92 PRO A N 1
ATOM 786 C CA . PRO A 1 92 ? 0.091 -12.614 17.713 1.00 83.88 92 PRO A CA 1
ATOM 787 C C . PRO A 1 92 ? -1.352 -13.083 17.955 1.00 83.88 92 PRO A C 1
ATOM 789 O O . PRO A 1 92 ? -2.014 -12.657 18.900 1.00 83.88 92 PRO A O 1
ATOM 792 N N . LEU A 1 93 ? -1.856 -13.946 17.073 1.00 82.94 93 LEU A N 1
ATOM 793 C CA . LEU A 1 93 ? -3.199 -14.522 17.176 1.00 82.94 93 LEU A CA 1
ATOM 794 C C . LEU A 1 93 ? -3.160 -15.703 18.151 1.00 82.94 93 LEU A C 1
ATOM 796 O O . LEU A 1 93 ? -2.994 -16.845 17.734 1.00 82.94 93 LEU A O 1
ATOM 800 N N . ILE A 1 94 ? -3.243 -15.397 19.445 1.00 84.88 94 ILE A N 1
ATOM 801 C CA . ILE A 1 94 ? -3.110 -16.367 20.548 1.00 84.88 94 ILE A CA 1
ATOM 802 C C . ILE A 1 94 ? -4.432 -16.672 21.255 1.00 84.88 94 ILE A C 1
ATOM 804 O O . ILE A 1 94 ? -4.435 -17.412 22.227 1.00 84.88 94 ILE A O 1
ATOM 808 N N . ALA A 1 95 ? -5.548 -16.113 20.780 1.00 81.00 95 ALA A N 1
ATOM 809 C CA . ALA A 1 95 ? -6.861 -16.304 21.396 1.00 81.00 95 ALA A CA 1
ATOM 810 C C . ALA A 1 95 ? -7.218 -17.797 21.538 1.00 81.00 95 ALA A C 1
ATOM 812 O O . ALA A 1 95 ? -7.559 -18.238 22.629 1.00 81.00 95 ALA A O 1
ATOM 813 N N . ASP A 1 96 ? -7.014 -18.578 20.473 1.00 79.69 96 ASP A N 1
ATOM 814 C CA . ASP A 1 96 ? -7.285 -20.023 20.441 1.00 79.69 96 ASP A CA 1
ATOM 815 C C . ASP A 1 96 ? -6.103 -20.873 20.950 1.00 79.69 96 ASP A C 1
ATOM 817 O O . ASP A 1 96 ? -6.075 -22.089 20.760 1.00 79.69 96 ASP A O 1
ATOM 821 N N . GLN A 1 97 ? -5.066 -20.250 21.525 1.00 80.62 97 GLN A N 1
ATOM 822 C CA . GLN A 1 97 ? -3.895 -20.983 21.994 1.00 80.62 97 GLN A CA 1
ATOM 823 C C . GLN A 1 97 ? -4.289 -21.845 23.205 1.00 80.62 97 GLN A C 1
ATOM 825 O O . GLN A 1 97 ? -4.777 -21.281 24.188 1.00 80.62 97 GLN A O 1
ATOM 830 N N . PRO A 1 98 ? -4.062 -23.175 23.165 1.00 77.38 98 PRO A N 1
ATOM 831 C CA . PRO A 1 98 ? -4.390 -24.049 24.280 1.00 77.38 98 PRO A CA 1
ATOM 832 C C . PRO A 1 98 ? -3.461 -23.751 25.456 1.00 77.38 98 PRO A C 1
ATOM 834 O O . PRO A 1 98 ? -2.235 -23.682 25.312 1.00 77.38 98 PRO A O 1
ATOM 837 N N . LEU A 1 99 ? -4.061 -23.570 26.620 1.00 75.69 99 LEU A N 1
ATOM 838 C CA . LEU A 1 99 ? -3.414 -23.471 27.911 1.00 75.69 99 LEU A CA 1
ATOM 839 C C . LEU A 1 99 ? -3.735 -24.771 28.646 1.00 75.69 99 LEU A C 1
ATOM 841 O O . LEU A 1 99 ? -4.895 -25.083 28.899 1.00 75.69 99 LEU A O 1
ATOM 845 N N . TYR A 1 100 ? -2.701 -25.552 28.948 1.00 69.06 100 TYR A N 1
ATOM 846 C CA . TYR A 1 100 ? -2.877 -26.750 29.755 1.00 69.06 100 TYR A CA 1
ATOM 847 C C . TYR A 1 100 ? -3.027 -26.330 31.214 1.00 69.06 100 TYR A C 1
ATOM 849 O O . TYR A 1 100 ? -2.084 -25.804 31.810 1.00 69.06 100 TYR A O 1
ATOM 857 N N . GLU A 1 101 ? -4.210 -26.537 31.777 1.00 67.50 101 GLU A N 1
ATOM 858 C CA . GLU A 1 101 ? -4.479 -26.268 33.182 1.00 67.50 101 GLU A CA 1
ATOM 859 C C . GLU A 1 101 ? -4.321 -27.576 33.976 1.00 67.50 101 GLU A C 1
ATOM 861 O O . GLU A 1 101 ? -5.164 -28.474 33.920 1.00 67.50 101 GLU A O 1
ATOM 866 N N . GLU A 1 102 ? -3.191 -27.712 34.685 1.00 60.88 102 GLU A N 1
ATOM 867 C CA . GLU A 1 102 ? -2.809 -28.941 35.408 1.00 60.88 102 GLU A CA 1
ATOM 868 C C . GLU A 1 102 ? -3.837 -29.377 36.470 1.00 60.88 102 GLU A C 1
ATOM 870 O O . GLU A 1 102 ? -3.928 -30.566 36.773 1.00 60.88 102 GLU A O 1
ATOM 875 N N . GLU A 1 103 ? -4.621 -28.444 37.021 1.00 59.47 103 GLU A N 1
ATOM 876 C CA . GLU A 1 103 ? -5.597 -28.717 38.086 1.00 59.47 103 GLU A CA 1
ATOM 877 C C . GLU A 1 103 ? -6.939 -29.271 37.584 1.00 59.47 103 GLU A C 1
ATOM 879 O O . GLU A 1 103 ? -7.565 -30.064 38.288 1.00 59.47 103 GLU A O 1
ATOM 884 N N . THR A 1 104 ? -7.395 -28.882 36.390 1.00 59.72 104 THR A N 1
ATOM 885 C CA . THR A 1 104 ? -8.730 -29.242 35.873 1.00 59.72 104 THR A CA 1
ATOM 886 C C . THR A 1 104 ? -8.685 -30.330 34.799 1.00 59.72 104 THR A C 1
ATOM 888 O O . THR A 1 104 ? -9.689 -31.005 34.567 1.00 59.72 104 THR A O 1
ATOM 891 N N . GLY A 1 105 ? -7.520 -30.567 34.179 1.00 61.78 105 GLY A N 1
ATOM 892 C CA . GLY A 1 105 ? -7.357 -31.562 33.113 1.00 61.78 105 GLY A CA 1
ATOM 893 C C . GLY A 1 105 ? -8.106 -31.201 31.825 1.00 61.78 105 GLY A C 1
ATOM 894 O O . GLY A 1 105 ? -8.368 -32.079 31.001 1.00 61.78 105 GLY A O 1
ATOM 895 N N . THR A 1 106 ? -8.472 -29.928 31.667 1.00 60.03 106 THR A N 1
ATOM 896 C CA . THR A 1 106 ? -9.224 -29.392 30.528 1.00 60.03 106 THR A CA 1
ATOM 897 C C . THR A 1 106 ? -8.342 -28.506 29.656 1.00 60.03 106 THR A C 1
ATOM 899 O O . THR A 1 106 ? -7.611 -27.657 30.162 1.00 60.03 106 THR A O 1
ATOM 902 N N . ASP A 1 107 ? -8.444 -28.683 28.337 1.00 68.81 107 ASP A N 1
ATOM 903 C CA . ASP A 1 107 ? -7.848 -27.775 27.356 1.00 68.81 107 ASP A CA 1
ATOM 904 C C . ASP A 1 107 ? -8.692 -26.494 27.301 1.00 68.81 107 ASP A C 1
ATOM 906 O O . ASP A 1 107 ? -9.714 -26.440 26.615 1.00 68.81 107 ASP A O 1
ATOM 910 N N . ILE A 1 108 ? -8.288 -25.474 28.055 1.00 77.81 108 ILE A N 1
ATOM 911 C CA . ILE A 1 108 ? -8.858 -24.124 27.968 1.00 77.81 108 ILE A CA 1
ATOM 912 C C . ILE A 1 108 ? -8.020 -23.274 27.014 1.00 77.81 108 ILE A C 1
ATOM 914 O O . ILE A 1 108 ? -6.818 -23.486 26.860 1.00 77.81 108 ILE A O 1
ATOM 918 N N . SER A 1 109 ? -8.636 -22.310 26.343 1.00 81.81 109 SER A N 1
ATOM 919 C CA . SER A 1 109 ? -7.950 -21.389 25.436 1.00 81.81 109 SER A CA 1
ATOM 920 C C . SER A 1 109 ? -7.786 -20.004 26.064 1.00 81.81 109 SER A C 1
ATOM 922 O O . SER A 1 109 ? -8.471 -19.646 27.021 1.00 81.81 109 SER A O 1
ATOM 924 N N . MET A 1 110 ? -6.861 -19.190 25.549 1.00 79.75 110 MET A N 1
ATOM 925 C CA . MET A 1 110 ? -6.595 -17.862 26.118 1.00 79.75 110 MET A CA 1
ATOM 926 C C . MET A 1 110 ? -7.816 -16.927 26.073 1.00 79.75 110 MET A C 1
ATOM 928 O O . MET A 1 110 ? -7.937 -16.039 26.917 1.00 79.75 110 MET A O 1
ATOM 932 N N . ILE A 1 111 ? -8.725 -17.125 25.114 1.00 81.88 111 ILE A N 1
ATOM 933 C CA . ILE A 1 111 ? -9.989 -16.384 25.033 1.00 81.88 111 ILE A CA 1
ATOM 934 C C . ILE A 1 111 ? -10.947 -16.726 26.180 1.00 81.88 111 ILE A C 1
ATOM 936 O O . ILE A 1 111 ? -11.652 -15.834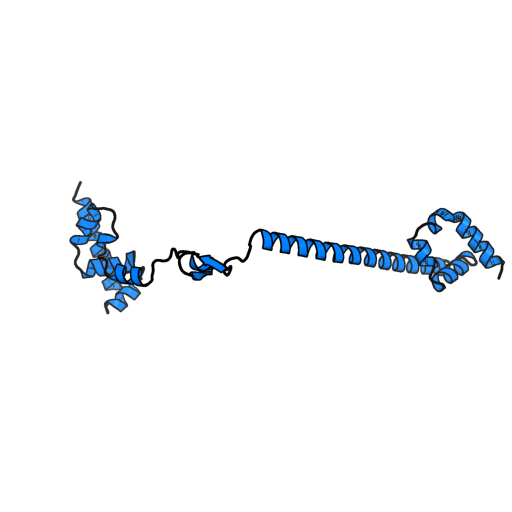 26.641 1.00 81.88 111 ILE A O 1
ATOM 940 N N . ASP A 1 112 ? -10.908 -17.953 26.707 1.00 79.56 112 ASP A N 1
ATOM 941 C CA . ASP A 1 112 ? -11.771 -18.389 27.814 1.00 79.56 112 ASP A CA 1
ATOM 942 C C . ASP A 1 112 ? -11.399 -17.710 29.145 1.00 79.56 112 ASP A C 1
ATOM 944 O O . ASP A 1 112 ? -12.225 -17.605 30.049 1.00 79.56 112 ASP A O 1
ATOM 948 N N . MET A 1 113 ? -10.168 -17.194 29.263 1.00 77.56 113 MET A N 1
ATOM 949 C CA . MET A 1 113 ? -9.716 -16.416 30.425 1.00 77.56 113 MET A CA 1
ATOM 950 C C . MET A 1 113 ? -10.110 -14.931 30.368 1.00 77.56 113 MET A C 1
ATOM 952 O O . MET A 1 113 ? -9.915 -14.203 31.346 1.00 77.56 113 MET A O 1
ATOM 956 N N . LEU A 1 114 ? -10.622 -14.437 29.236 1.00 78.12 114 LEU A N 1
ATOM 957 C CA . LEU A 1 114 ? -11.029 -13.040 29.111 1.00 78.12 114 LEU A CA 1
ATOM 958 C C . LEU A 1 114 ? -12.391 -12.831 29.780 1.00 78.12 114 LEU A C 1
ATOM 960 O O . LEU A 1 114 ? -13.413 -13.324 29.314 1.00 78.12 114 LEU A O 1
ATOM 964 N N . GLN A 1 115 ? -12.413 -12.045 30.853 1.00 69.69 115 GLN A N 1
ATOM 965 C CA . GLN A 1 115 ? -13.662 -11.614 31.480 1.00 69.69 115 GLN A CA 1
ATOM 966 C C . GLN A 1 115 ? -14.344 -10.543 30.619 1.00 69.69 115 GLN A C 1
ATOM 968 O O . GLN A 1 115 ? -13.710 -9.565 30.209 1.00 69.69 115 GLN A O 1
ATOM 973 N N . SER A 1 116 ? -15.643 -10.704 30.354 1.00 69.88 116 SER A N 1
ATOM 974 C CA . SER A 1 116 ? -16.450 -9.644 29.751 1.00 69.88 116 SER A CA 1
ATOM 975 C C . SER A 1 116 ? -16.661 -8.518 30.763 1.00 69.88 116 SER A C 1
ATOM 977 O O . SER A 1 116 ? -17.053 -8.751 31.900 1.00 69.88 116 SER A O 1
ATOM 979 N N . TYR A 1 117 ? -16.422 -7.276 30.337 1.00 60.81 117 TYR A N 1
ATOM 980 C CA . TYR A 1 117 ? -16.819 -6.085 31.101 1.00 60.81 117 TYR A CA 1
ATOM 981 C C . TYR A 1 117 ? -18.305 -5.745 30.936 1.00 60.81 117 TYR A C 1
ATOM 983 O O . TYR A 1 117 ? -18.799 -4.837 31.604 1.00 60.81 117 TYR A O 1
ATOM 991 N N . GLU A 1 118 ? -19.003 -6.420 30.021 1.00 61.31 118 GLU A N 1
ATOM 992 C CA . GLU A 1 118 ? -20.453 -6.311 29.934 1.00 61.31 118 GLU A CA 1
ATOM 993 C C . GLU A 1 118 ? -21.066 -7.138 31.069 1.00 61.31 118 GLU A C 1
ATOM 995 O O . GLU A 1 118 ? -20.696 -8.311 31.207 1.00 61.31 118 GLU A O 1
ATOM 1000 N N . PRO A 1 119 ? -21.944 -6.533 31.895 1.00 55.94 119 PRO A N 1
ATOM 1001 C CA . PRO A 1 119 ? -22.661 -7.267 32.922 1.00 55.94 119 PRO A CA 1
ATOM 1002 C C . PRO A 1 119 ? -23.427 -8.399 32.249 1.00 55.94 119 PRO A C 1
ATOM 1004 O O . PRO A 1 119 ? -23.983 -8.231 31.158 1.00 55.94 119 PRO A O 1
ATOM 1007 N N . ASP A 1 120 ? -23.410 -9.562 32.890 1.00 59.34 120 ASP A N 1
ATOM 1008 C CA . ASP A 1 120 ? -24.141 -10.725 32.413 1.00 59.34 120 ASP A CA 1
ATOM 1009 C C . ASP A 1 120 ? -25.607 -10.315 32.191 1.00 59.34 120 ASP A C 1
ATOM 1011 O O . ASP A 1 120 ? -26.175 -9.549 32.973 1.00 59.34 120 ASP A O 1
ATOM 1015 N N . TYR A 1 121 ? -26.250 -10.803 31.131 1.00 56.56 121 TYR A N 1
ATOM 1016 C CA . TYR A 1 121 ? -27.645 -10.449 30.816 1.00 56.56 121 TYR A CA 1
ATOM 1017 C C . TYR A 1 121 ? -28.577 -10.735 32.011 1.00 56.56 121 TYR A C 1
ATOM 1019 O O . TYR A 1 121 ? -29.634 -10.126 32.160 1.00 56.56 121 TYR A O 1
ATOM 1027 N N . VAL A 1 122 ? -28.162 -11.666 32.877 1.00 56.88 122 VAL A N 1
ATOM 1028 C CA . VAL A 1 122 ? -28.795 -12.011 34.150 1.00 56.88 122 VAL A CA 1
ATOM 1029 C C . VAL A 1 122 ? -28.657 -10.893 35.197 1.00 56.88 122 VAL A C 1
ATOM 1031 O O . VAL A 1 122 ? -29.643 -10.599 35.870 1.00 56.88 122 VAL A O 1
ATOM 1034 N N . GLU A 1 123 ? -27.500 -10.230 35.309 1.00 55.09 123 GLU A N 1
ATOM 1035 C CA . GLU A 1 123 ? -27.319 -9.040 36.160 1.00 55.09 123 GLU A CA 1
ATOM 1036 C C . GLU A 1 123 ? -28.171 -7.868 35.662 1.00 55.09 123 GLU A C 1
ATOM 1038 O O . GLU A 1 123 ? -28.860 -7.245 36.460 1.00 55.09 123 GLU A O 1
ATOM 1043 N N . GLU A 1 124 ? -28.239 -7.623 34.349 1.00 55.16 124 GLU A N 1
ATOM 1044 C CA . GLU A 1 124 ? -29.079 -6.547 33.795 1.00 55.16 124 GLU A CA 1
ATOM 1045 C C . GLU A 1 124 ? -30.589 -6.813 33.991 1.00 55.16 124 GLU A C 1
ATOM 1047 O O . GLU A 1 124 ? -31.402 -5.886 34.027 1.00 55.16 124 GLU A O 1
ATOM 1052 N N . ILE A 1 125 ? -31.002 -8.082 34.096 1.00 54.75 125 ILE A N 1
ATOM 1053 C CA . ILE A 1 125 ? -32.385 -8.466 34.420 1.00 54.75 125 ILE A CA 1
ATOM 1054 C C . ILE A 1 125 ? -32.661 -8.333 35.923 1.00 54.75 125 ILE A C 1
ATOM 1056 O O . ILE A 1 125 ? -33.747 -7.886 36.285 1.00 54.75 125 ILE A O 1
ATOM 1060 N N . LEU A 1 126 ? -31.703 -8.666 36.789 1.00 53.03 126 LEU A N 1
ATOM 1061 C CA . LEU A 1 126 ? -31.821 -8.454 38.236 1.00 53.03 126 LEU A CA 1
ATOM 1062 C C . LEU A 1 126 ? -31.841 -6.956 38.582 1.00 53.03 126 LEU A C 1
ATOM 1064 O O . LEU A 1 126 ? -32.673 -6.521 39.376 1.00 53.03 126 LEU A O 1
ATOM 1068 N N . ASP A 1 127 ? -31.034 -6.148 37.893 1.00 53.44 127 ASP A N 1
ATOM 1069 C CA . ASP A 1 127 ? -31.060 -4.686 37.994 1.00 53.44 127 ASP A CA 1
ATOM 1070 C C . ASP A 1 127 ? -32.367 -4.086 37.459 1.00 53.44 127 ASP A C 1
ATOM 1072 O O . ASP A 1 127 ? -32.717 -2.963 37.819 1.00 53.44 127 ASP A O 1
ATOM 1076 N N . LYS A 1 128 ? -33.156 -4.806 36.647 1.00 52.34 128 LYS A N 1
ATOM 1077 C CA . LYS A 1 128 ? -34.458 -4.299 36.179 1.00 52.34 128 LYS A CA 1
ATOM 1078 C C . LYS A 1 128 ? -35.530 -4.227 37.271 1.00 52.34 128 LYS A C 1
ATOM 1080 O O . LYS A 1 128 ? -36.533 -3.533 37.087 1.00 52.34 128 LYS A O 1
ATOM 1085 N N . GLU A 1 129 ? -35.316 -4.900 38.401 1.00 51.62 129 GLU A N 1
ATOM 1086 C CA . GLU A 1 129 ? -36.163 -4.800 39.597 1.00 51.62 129 GLU A CA 1
ATOM 1087 C C . GLU A 1 129 ? -35.676 -3.736 40.593 1.00 51.62 129 GLU A C 1
ATOM 1089 O O . GLU A 1 129 ? -36.330 -3.502 41.609 1.00 51.62 129 GLU A O 1
ATOM 1094 N N . SER A 1 130 ? -34.558 -3.066 40.304 1.00 54.84 130 SER A N 1
ATOM 1095 C CA . SER A 1 130 ? -34.005 -2.050 41.193 1.00 54.84 130 SER A CA 1
ATOM 1096 C C . SER A 1 130 ? -34.882 -0.794 41.242 1.00 54.84 130 SER A C 1
ATOM 1098 O O . SER A 1 130 ? -35.282 -0.198 40.232 1.00 54.84 130 SER A O 1
ATOM 1100 N N . ASP A 1 131 ? -35.176 -0.363 42.465 1.00 70.75 131 ASP A N 1
ATOM 1101 C CA . ASP A 1 131 ? -35.818 0.916 42.727 1.00 70.75 131 ASP A CA 1
ATOM 1102 C C . ASP A 1 131 ? -34.903 2.047 42.218 1.00 70.75 131 ASP A C 1
ATOM 1104 O O . ASP A 1 131 ? -33.688 2.052 42.443 1.00 70.75 131 ASP A O 1
ATOM 1108 N N . ILE A 1 132 ? -35.472 3.069 41.567 1.00 82.56 132 ILE A N 1
ATOM 1109 C CA . ILE A 1 132 ? -34.709 4.235 41.077 1.00 82.56 132 ILE A CA 1
ATOM 1110 C C . ILE A 1 132 ? -33.864 4.897 42.182 1.00 82.56 132 ILE A C 1
ATOM 1112 O O . ILE A 1 132 ? -32.848 5.538 41.915 1.00 82.56 132 ILE A O 1
ATOM 1116 N N . GLU A 1 133 ? -34.273 4.741 43.438 1.00 83.94 133 GLU A N 1
ATOM 1117 C CA . GLU A 1 133 ? -33.543 5.142 44.631 1.00 83.94 133 GLU A CA 1
ATOM 1118 C C . GLU A 1 133 ? -32.120 4.574 44.721 1.00 83.94 133 GLU A C 1
ATOM 1120 O O . GLU A 1 133 ? -31.239 5.278 45.218 1.00 83.94 133 GLU A O 1
ATOM 1125 N N . GLU A 1 134 ? -31.883 3.352 44.247 1.00 79.31 134 GLU A N 1
ATOM 1126 C CA . GLU A 1 134 ? -30.582 2.666 44.313 1.00 79.31 134 GLU A CA 1
ATOM 1127 C C . GLU A 1 134 ? -29.574 3.244 43.310 1.00 79.31 134 GLU A C 1
ATOM 1129 O O . GLU A 1 134 ? -28.365 3.212 43.529 1.00 79.31 134 GLU A O 1
ATOM 1134 N N . HIS A 1 135 ? -30.080 3.903 42.268 1.00 80.44 135 HIS A N 1
ATOM 1135 C CA . HIS A 1 135 ? -29.296 4.533 41.207 1.00 80.44 135 HIS A CA 1
ATOM 1136 C C . HIS A 1 135 ? -28.884 5.981 41.528 1.00 80.44 135 HIS A C 1
ATOM 1138 O O . HIS A 1 135 ? -28.274 6.671 40.705 1.00 80.44 135 HIS A O 1
ATOM 1144 N N . ILE A 1 136 ? -29.232 6.489 42.716 1.00 84.00 136 ILE A N 1
ATOM 1145 C CA . ILE A 1 136 ? -29.046 7.891 43.099 1.00 84.00 136 ILE A CA 1
ATOM 1146 C C . ILE A 1 136 ? -28.034 8.000 44.245 1.00 84.00 136 ILE A C 1
ATOM 1148 O O . ILE A 1 136 ? -28.322 7.686 45.395 1.00 84.00 136 ILE A O 1
ATOM 1152 N N . GLN A 1 137 ? -26.866 8.580 43.959 1.00 83.88 137 GLN A N 1
ATOM 1153 C CA . GLN A 1 137 ? -25.794 8.761 44.952 1.00 83.88 137 GLN A CA 1
ATOM 1154 C C . GLN A 1 137 ? -26.117 9.810 46.034 1.00 83.88 137 GLN A C 1
ATOM 1156 O O . GLN A 1 137 ? -25.643 9.731 47.167 1.00 83.88 137 GLN A O 1
ATOM 1161 N N . SER A 1 138 ? -26.918 10.830 45.707 1.00 86.44 138 SER A N 1
ATOM 1162 C CA . SER A 1 138 ? -27.226 11.912 46.649 1.00 86.44 138 SER A CA 1
ATOM 1163 C C . SER A 1 138 ? -28.332 11.511 47.622 1.00 86.44 138 SER A C 1
ATOM 1165 O O . SER A 1 138 ? -29.508 11.464 47.257 1.00 86.44 138 SER A O 1
ATOM 1167 N N . SER A 1 139 ? -27.982 11.332 48.900 1.00 85.06 139 SER A N 1
ATOM 1168 C CA . SER A 1 139 ? -28.944 10.961 49.953 1.00 85.06 139 SER A CA 1
ATOM 1169 C C . SER A 1 139 ? -30.120 11.942 50.093 1.00 85.06 139 SER A C 1
ATOM 1171 O O . SER A 1 139 ? -31.221 11.555 50.497 1.00 85.06 139 SER A O 1
ATOM 1173 N N . GLN A 1 140 ? -29.919 13.217 49.744 1.00 85.94 140 GLN A N 1
ATOM 1174 C CA . GLN A 1 140 ? -30.975 14.230 49.744 1.00 85.94 140 GLN A CA 1
ATOM 1175 C C . GLN A 1 140 ? -31.967 14.008 48.596 1.00 85.94 140 GLN A C 1
ATOM 1177 O O . GLN A 1 140 ? -33.179 14.109 48.801 1.00 85.94 140 GLN A O 1
ATOM 1182 N N . VAL A 1 141 ? -31.463 13.654 47.413 1.00 87.81 141 VAL A N 1
ATOM 1183 C CA . VAL A 1 141 ? -32.287 13.334 46.243 1.00 87.81 141 VAL A CA 1
ATOM 1184 C C . VAL A 1 141 ? -33.040 12.025 46.471 1.00 87.81 141 VAL A C 1
ATOM 1186 O O . VAL A 1 141 ? -34.242 12.000 46.228 1.00 87.81 141 VAL A O 1
ATOM 1189 N N . VAL A 1 142 ? -32.407 10.998 47.055 1.00 89.06 142 VAL A N 1
ATOM 1190 C CA . VAL A 1 142 ? -33.089 9.745 47.442 1.00 89.06 142 VAL A CA 1
ATOM 1191 C C . VAL A 1 142 ? -34.297 10.034 48.335 1.00 89.06 142 VAL A C 1
ATOM 1193 O O . VAL A 1 142 ? -35.403 9.569 48.071 1.00 89.06 142 VAL A O 1
ATOM 1196 N N . LYS A 1 143 ? -34.133 10.871 49.370 1.00 87.56 143 LYS A N 1
ATOM 1197 C CA . LYS A 1 143 ? -35.245 11.259 50.258 1.00 87.56 143 LYS A CA 1
ATOM 1198 C C . LYS A 1 143 ? -36.359 11.996 49.511 1.00 87.56 143 LYS A C 1
ATOM 1200 O O . LYS A 1 143 ? -37.532 11.810 49.831 1.00 87.56 143 LYS A O 1
ATOM 1205 N N . ALA A 1 144 ? -36.023 12.835 48.534 1.00 89.94 144 ALA A N 1
ATOM 1206 C CA . ALA A 1 144 ? -37.017 13.532 47.724 1.00 89.94 144 ALA A CA 1
ATOM 1207 C C . ALA A 1 144 ? -37.766 12.573 46.779 1.00 89.94 144 ALA A C 1
ATOM 1209 O O . ALA A 1 144 ? -38.989 12.668 46.670 1.00 89.94 144 ALA A O 1
ATOM 1210 N N . VAL A 1 145 ? -37.056 11.626 46.161 1.00 90.81 145 VAL A N 1
ATOM 1211 C CA . VAL A 1 145 ? -37.606 10.614 45.244 1.00 90.81 145 VAL A CA 1
ATOM 1212 C C . VAL A 1 145 ? -38.512 9.621 45.969 1.00 90.81 145 VAL A C 1
ATOM 1214 O O . VAL A 1 145 ? -39.601 9.340 45.473 1.00 90.81 145 VAL A O 1
ATOM 1217 N N . LYS A 1 146 ? -38.173 9.214 47.201 1.00 88.56 146 LYS A N 1
ATOM 1218 C CA . LYS A 1 146 ? -39.035 8.356 48.038 1.00 88.56 146 LYS A CA 1
ATOM 1219 C C . LYS A 1 146 ? -40.444 8.917 48.267 1.00 88.56 146 LYS A C 1
ATOM 1221 O O . LYS A 1 146 ? -41.363 8.150 48.523 1.00 88.56 146 LYS A O 1
ATOM 1226 N N . ASN A 1 147 ? -40.623 10.236 48.163 1.00 87.12 147 ASN A N 1
ATOM 1227 C CA . ASN A 1 147 ? -41.912 10.918 48.336 1.00 87.12 147 ASN A CA 1
ATOM 1228 C C . ASN A 1 147 ? -42.727 11.063 47.033 1.00 87.12 147 ASN A C 1
ATOM 1230 O O . ASN A 1 147 ? -43.795 11.685 47.035 1.00 87.12 147 ASN A O 1
ATOM 1234 N N . LEU A 1 148 ? -42.221 10.564 45.906 1.00 91.69 148 LEU A N 1
ATOM 1235 C CA . LEU A 1 148 ? -42.966 10.501 44.654 1.00 91.69 148 LEU A CA 1
ATOM 1236 C C . LEU A 1 148 ? -43.936 9.315 44.666 1.00 91.69 148 LEU A C 1
ATOM 1238 O O . LEU A 1 148 ? -43.728 8.333 45.372 1.00 91.69 148 LEU A O 1
ATOM 1242 N N . SER A 1 149 ? -44.997 9.393 43.862 1.00 91.44 149 SER A N 1
ATOM 1243 C CA . SER A 1 149 ? -45.860 8.229 43.622 1.00 91.44 149 SER A CA 1
ATOM 1244 C C . SER A 1 149 ? -45.107 7.170 42.816 1.00 91.44 149 SER A C 1
ATOM 1246 O O . SER A 1 149 ? -44.312 7.558 41.964 1.00 91.44 149 SER A O 1
ATOM 1248 N N . ASN A 1 150 ? -45.440 5.886 42.972 1.00 89.38 150 ASN A N 1
ATOM 1249 C CA . ASN A 1 150 ? -44.813 4.784 42.219 1.00 89.38 150 ASN A CA 1
ATOM 1250 C C . ASN A 1 150 ? -44.753 5.078 40.716 1.00 89.38 150 ASN A C 1
ATOM 1252 O O . ASN A 1 150 ? -43.673 5.175 40.161 1.00 89.38 150 ASN A O 1
ATOM 1256 N N . LYS A 1 151 ? -45.875 5.495 40.118 1.00 89.62 151 LYS A N 1
ATOM 1257 C CA . LYS A 1 151 ? -45.919 5.902 38.705 1.00 89.62 151 LYS A CA 1
ATOM 1258 C C . LYS A 1 151 ? -44.892 6.977 38.311 1.00 89.62 151 LYS A C 1
ATOM 1260 O O . LYS A 1 151 ? -44.384 6.984 37.199 1.00 89.62 151 LYS A O 1
ATOM 1265 N N . GLN A 1 152 ? -44.607 7.926 39.200 1.00 93.50 152 GLN A N 1
ATOM 1266 C CA . GLN A 1 152 ? -43.606 8.967 38.947 1.00 93.50 152 GLN A CA 1
ATOM 1267 C C . GLN A 1 152 ? -42.186 8.406 39.048 1.00 93.50 152 GLN A C 1
ATOM 1269 O O . GLN A 1 152 ? -41.333 8.830 38.277 1.00 93.50 152 GLN A O 1
ATOM 1274 N N . LYS A 1 153 ? -41.943 7.459 39.960 1.00 92.50 153 LYS A N 1
ATOM 1275 C CA . LYS A 1 153 ? -40.672 6.735 40.059 1.00 92.50 153 LYS A CA 1
ATOM 1276 C C . LYS A 1 153 ? -40.442 5.868 38.824 1.00 92.50 153 LYS A C 1
ATOM 1278 O O . LYS A 1 153 ? -39.406 6.019 38.191 1.00 92.50 153 LYS A O 1
ATOM 1283 N N . ASP A 1 154 ? -41.448 5.104 38.407 1.00 91.31 154 ASP A N 1
ATOM 1284 C CA . ASP A 1 154 ? -41.400 4.244 37.220 1.00 91.31 154 ASP A CA 1
ATOM 1285 C C . ASP A 1 154 ? -41.108 5.059 35.952 1.00 91.31 154 ASP A C 1
ATOM 1287 O O . ASP A 1 154 ? -40.250 4.705 35.147 1.00 91.31 154 ASP A O 1
ATOM 1291 N N . ILE A 1 155 ? -41.770 6.214 35.790 1.00 92.62 155 ILE A N 1
ATOM 1292 C CA . ILE A 1 155 ? -41.499 7.132 34.674 1.00 92.62 155 ILE A CA 1
ATOM 1293 C C . ILE A 1 155 ? -40.054 7.639 34.717 1.00 92.62 155 ILE A C 1
ATOM 1295 O O . ILE A 1 155 ? -39.401 7.706 33.679 1.00 92.62 155 ILE A O 1
ATOM 1299 N N . LEU A 1 156 ? -39.536 8.007 35.891 1.00 93.06 156 LEU A N 1
ATOM 1300 C CA . LEU A 1 156 ? -38.147 8.445 36.007 1.00 93.06 156 LEU A CA 1
ATOM 1301 C C . LEU A 1 156 ? -37.165 7.297 35.711 1.00 93.06 156 LEU A C 1
ATOM 1303 O O . LEU A 1 156 ? -36.159 7.546 35.051 1.00 93.06 156 LEU A O 1
ATOM 1307 N N . ALA A 1 157 ? -37.463 6.065 36.131 1.00 91.19 157 ALA A N 1
ATOM 1308 C CA . ALA A 1 157 ? -36.630 4.894 35.868 1.00 91.19 157 ALA A CA 1
ATOM 1309 C C . ALA A 1 157 ? -36.557 4.612 34.361 1.00 91.19 157 ALA A C 1
ATOM 1311 O O . ALA A 1 157 ? -35.467 4.532 33.795 1.00 91.19 157 ALA A O 1
ATOM 1312 N N . LEU A 1 158 ? -37.706 4.593 33.674 1.00 90.81 158 LEU A N 1
ATOM 1313 C CA . LEU A 1 158 ? -37.776 4.439 32.217 1.00 90.81 158 LEU A CA 1
ATOM 1314 C C . LEU A 1 158 ? -36.951 5.490 31.473 1.00 90.81 158 LEU A C 1
ATOM 1316 O O . LEU A 1 158 ? -36.241 5.147 30.533 1.00 90.81 158 LEU A O 1
ATOM 1320 N N . LEU A 1 159 ? -37.013 6.754 31.890 1.00 91.88 159 LEU A N 1
ATOM 1321 C CA . LEU A 1 159 ? -36.320 7.840 31.194 1.00 91.88 159 LEU A CA 1
ATOM 1322 C C . LEU A 1 159 ? -34.814 7.895 31.497 1.00 91.88 159 LEU A C 1
ATOM 1324 O O . LEU A 1 159 ? -34.018 8.169 30.598 1.00 91.88 159 LEU A O 1
ATOM 1328 N N . TYR A 1 160 ? -34.413 7.691 32.754 1.00 90.31 160 TYR A N 1
ATOM 1329 C CA . TYR A 1 160 ? -33.039 7.954 33.197 1.00 90.31 160 TYR A CA 1
ATOM 1330 C C . TYR A 1 160 ? -32.175 6.702 33.341 1.00 90.31 160 TYR A C 1
ATOM 1332 O O . TYR A 1 160 ? -30.983 6.791 33.045 1.00 90.31 160 TYR A O 1
ATOM 1340 N N . ILE A 1 161 ? -32.757 5.570 33.744 1.00 87.56 161 ILE A N 1
ATOM 1341 C CA . ILE A 1 161 ? -32.053 4.285 33.868 1.00 87.56 161 ILE A CA 1
ATOM 1342 C C . ILE A 1 161 ? -32.104 3.576 32.514 1.00 87.56 161 ILE A C 1
ATOM 1344 O O . ILE A 1 161 ? -31.082 3.423 31.854 1.00 87.56 161 ILE A O 1
ATOM 1348 N N . TYR A 1 162 ? -33.311 3.282 32.027 1.00 85.56 162 TYR A N 1
ATOM 1349 C CA . TYR A 1 162 ? -33.518 2.490 30.808 1.00 85.56 162 TYR A CA 1
ATOM 1350 C C . TYR A 1 162 ? -33.488 3.296 29.499 1.00 85.56 162 TYR A C 1
ATOM 1352 O O . TYR A 1 162 ? -33.680 2.735 28.424 1.00 85.56 162 TYR A O 1
ATOM 1360 N N . ARG A 1 163 ? -33.250 4.614 29.572 1.00 89.38 163 ARG A N 1
ATOM 1361 C CA . ARG A 1 163 ? -3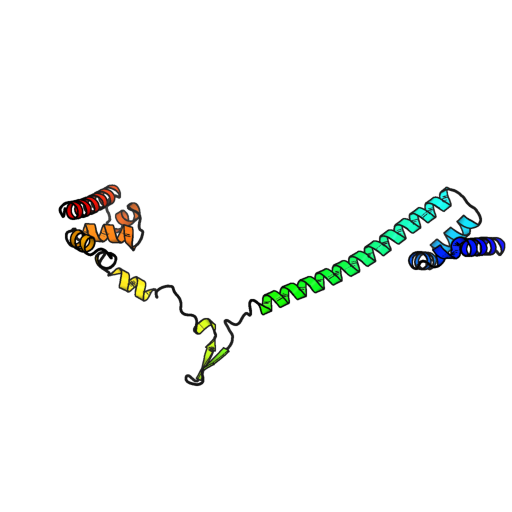3.057 5.515 28.414 1.00 89.38 163 ARG A CA 1
ATOM 1362 C C . ARG A 1 163 ? -34.204 5.548 27.395 1.00 89.38 163 ARG A C 1
ATOM 1364 O O . ARG A 1 163 ? -33.992 5.956 26.253 1.00 89.38 163 ARG A O 1
ATOM 1371 N N . TYR A 1 164 ? -35.423 5.200 27.795 1.00 89.81 164 TYR A N 1
ATOM 1372 C CA . TYR A 1 164 ? -36.595 5.350 26.940 1.00 89.81 164 TYR A CA 1
ATOM 1373 C C . TYR A 1 164 ? -36.921 6.821 26.683 1.00 89.81 164 TYR A C 1
ATOM 1375 O O . TYR A 1 164 ? -36.675 7.716 27.493 1.00 89.81 164 TYR A O 1
ATOM 1383 N N . THR A 1 165 ? -37.567 7.079 25.555 1.00 94.31 165 THR A N 1
ATOM 1384 C CA . THR A 1 165 ? -38.194 8.363 25.258 1.00 94.31 165 THR A CA 1
ATOM 1385 C C . THR A 1 165 ? -39.584 8.460 25.891 1.00 94.31 165 THR A C 1
ATOM 1387 O O . THR A 1 165 ? -40.258 7.459 26.132 1.00 94.31 165 THR A O 1
ATOM 1390 N N . ASN A 1 166 ? -40.101 9.685 26.051 1.00 91.19 166 ASN A N 1
ATOM 1391 C CA . ASN A 1 166 ? -41.490 9.907 26.486 1.00 91.19 166 ASN A CA 1
ATOM 1392 C C . ASN A 1 166 ? -42.522 9.173 25.611 1.00 91.19 166 ASN A C 1
ATOM 1394 O O . ASN A 1 166 ? -43.596 8.827 26.094 1.00 91.19 166 ASN A O 1
ATOM 1398 N N . ARG A 1 167 ? -42.223 8.949 24.322 1.00 94.44 167 ARG A N 1
ATOM 1399 C CA . ARG A 1 167 ? -43.108 8.208 23.411 1.00 94.44 167 ARG A CA 1
ATOM 1400 C C . ARG A 1 167 ? -43.097 6.712 23.701 1.00 94.44 167 ARG A C 1
ATOM 1402 O O . ARG A 1 167 ? -44.148 6.088 23.637 1.00 94.44 167 ARG A O 1
ATOM 1409 N N . GLU A 1 168 ? -41.939 6.144 24.002 1.00 89.25 168 GLU A N 1
ATOM 1410 C CA . GLU A 1 168 ? -41.813 4.721 24.324 1.00 89.25 168 GLU A CA 1
ATOM 1411 C C . GLU A 1 168 ? -42.377 4.422 25.709 1.00 89.25 168 GLU A C 1
ATOM 1413 O O . GLU A 1 168 ? -43.196 3.519 25.839 1.00 89.25 168 GLU A O 1
ATOM 1418 N N . ALA A 1 169 ? -42.078 5.257 26.706 1.00 92.00 169 ALA A N 1
ATOM 1419 C CA . ALA A 1 169 ? -42.698 5.163 28.025 1.00 92.00 169 ALA A CA 1
ATOM 1420 C C . ALA A 1 169 ? -44.232 5.286 27.945 1.00 92.00 169 ALA A C 1
ATOM 1422 O O . ALA A 1 169 ? -44.954 4.544 28.604 1.00 92.00 169 ALA A O 1
ATOM 1423 N N . ALA A 1 170 ? -44.753 6.165 27.083 1.00 94.50 170 ALA A N 1
ATOM 1424 C CA . ALA A 1 170 ? -46.192 6.284 26.850 1.00 94.50 170 ALA A CA 1
ATOM 1425 C C . ALA A 1 170 ? -46.811 5.004 26.274 1.00 94.50 170 ALA A C 1
ATOM 1427 O O . ALA A 1 170 ? -47.905 4.626 26.686 1.00 94.50 170 ALA A O 1
ATOM 1428 N N . ARG A 1 171 ? -46.100 4.300 25.382 1.00 94.31 171 ARG A N 1
ATOM 1429 C CA . ARG A 1 171 ? -46.538 2.987 24.884 1.00 94.31 171 ARG A CA 1
ATOM 1430 C C . ARG A 1 171 ? -46.558 1.940 25.996 1.00 94.31 171 ARG A C 1
ATOM 1432 O O . ARG A 1 171 ? -47.520 1.188 26.060 1.00 94.31 171 ARG A O 1
ATOM 1439 N N . ILE A 1 172 ? -45.551 1.928 26.873 1.00 90.81 172 ILE A N 1
ATOM 1440 C CA . ILE A 1 172 ? -45.470 0.997 28.013 1.00 90.81 172 ILE A CA 1
ATOM 1441 C C . ILE A 1 172 ? -46.654 1.200 28.970 1.00 90.81 172 ILE A C 1
ATOM 1443 O O . ILE A 1 172 ? -47.293 0.233 29.371 1.00 90.81 172 ILE A O 1
ATOM 1447 N N . PHE A 1 173 ? -46.995 2.451 29.291 1.00 89.06 173 PHE A N 1
ATOM 1448 C CA . PHE A 1 173 ? -48.124 2.764 30.176 1.00 89.06 173 PHE A CA 1
ATOM 1449 C C . PHE A 1 173 ? -49.500 2.750 29.492 1.00 89.06 173 PHE A C 1
ATOM 1451 O O . PHE A 1 173 ? -50.509 2.874 30.182 1.00 89.06 173 PHE A O 1
ATOM 1458 N N . GLY A 1 174 ? -49.569 2.644 28.161 1.00 92.00 174 GLY A N 1
ATOM 1459 C CA 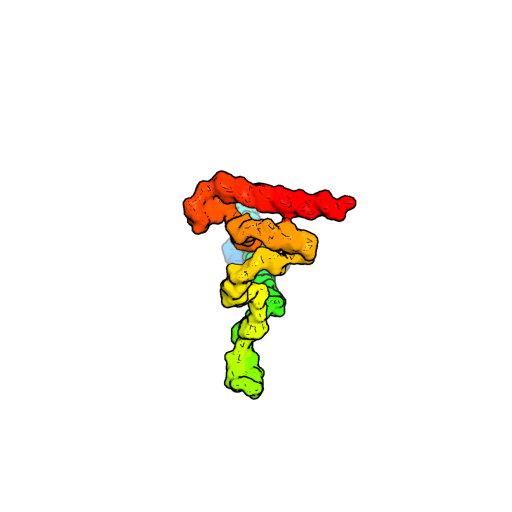. GLY A 1 174 ? -50.825 2.772 27.414 1.00 92.00 174 GLY A CA 1
ATOM 1460 C C . GLY A 1 174 ? -51.441 4.179 27.476 1.00 92.00 174 GLY A C 1
ATOM 1461 O O . GLY A 1 174 ? -52.660 4.328 27.427 1.00 92.00 174 GLY A O 1
ATOM 1462 N N . GLU A 1 175 ? -50.617 5.221 27.603 1.00 93.56 175 GLU A N 1
ATOM 1463 C CA . GLU A 1 175 ? -51.047 6.615 27.780 1.00 93.56 175 GLU A CA 1
ATOM 1464 C C . GLU A 1 175 ? -50.535 7.536 26.665 1.00 93.56 175 GLU A C 1
ATOM 1466 O O . GLU A 1 175 ? -49.799 7.128 25.769 1.00 93.56 175 GLU A O 1
ATOM 1471 N N . SER A 1 176 ? -50.919 8.817 26.698 1.00 95.38 176 SER A N 1
ATOM 1472 C CA . SER A 1 176 ? -50.396 9.800 25.749 1.00 95.38 176 SER A CA 1
ATOM 1473 C C . SER A 1 176 ? -48.984 10.276 26.139 1.00 95.38 176 SER A C 1
ATOM 1475 O O . SER A 1 176 ? -48.704 10.483 27.326 1.00 95.38 176 SER A O 1
ATOM 1477 N N . PRO A 1 177 ? -48.093 10.556 25.165 1.00 94.12 177 PRO A N 1
ATOM 1478 C CA . PRO A 1 177 ? -46.775 11.140 25.436 1.00 94.12 177 PRO A CA 1
ATOM 1479 C C . PRO A 1 177 ? -46.835 12.456 26.223 1.00 94.12 177 PRO A C 1
ATOM 1481 O O . PRO A 1 177 ? -45.942 12.752 27.017 1.00 94.12 177 PRO A O 1
ATOM 1484 N N . GLN A 1 178 ? -47.901 13.241 26.038 1.00 93.69 178 GLN A N 1
ATOM 1485 C CA . GLN A 1 178 ? -48.141 14.478 26.781 1.00 93.69 178 GLN A CA 1
ATOM 1486 C C . GLN A 1 178 ? -48.396 14.205 28.269 1.00 93.69 178 GLN A C 1
ATOM 1488 O O . GLN A 1 178 ? -47.925 14.967 29.114 1.00 93.69 178 GLN A O 1
ATOM 1493 N N . ASN A 1 179 ? -49.097 13.117 28.611 1.00 93.94 179 ASN A N 1
ATOM 1494 C CA . ASN A 1 179 ? -49.332 12.751 30.005 1.00 93.94 179 ASN A CA 1
ATOM 1495 C C . ASN A 1 179 ? -48.043 12.291 30.696 1.00 93.94 179 ASN A C 1
ATOM 1497 O O . ASN A 1 179 ? -47.764 12.733 31.810 1.00 93.94 179 ASN A O 1
ATOM 1501 N N . ILE A 1 180 ? -47.220 11.485 30.016 1.00 96.56 180 ILE A N 1
ATOM 1502 C CA . ILE A 1 180 ? -45.905 11.075 30.534 1.00 96.56 180 ILE A CA 1
ATOM 1503 C C . ILE A 1 180 ? -45.003 12.291 30.746 1.00 96.56 180 ILE A C 1
ATOM 1505 O O . ILE A 1 180 ? -44.444 12.456 31.828 1.00 96.56 180 ILE A O 1
ATOM 1509 N N . SER A 1 181 ? -44.943 13.204 29.772 1.00 96.00 181 SER A N 1
ATOM 1510 C CA . SER A 1 181 ? -44.181 14.451 29.905 1.00 96.00 181 SER A CA 1
ATOM 1511 C C . SER A 1 181 ? -44.664 15.299 31.088 1.00 96.00 181 SER A C 1
ATOM 1513 O O . SER A 1 181 ? -43.853 15.796 31.870 1.00 96.00 181 SER A O 1
ATOM 1515 N N . LYS A 1 182 ? -45.983 15.412 31.286 1.00 96.69 182 LYS A N 1
ATOM 1516 C CA . LYS A 1 182 ? -46.564 16.106 32.442 1.00 96.69 182 LYS A CA 1
ATOM 1517 C C . LYS A 1 182 ? -46.157 15.447 33.762 1.00 96.69 182 LYS A C 1
ATOM 1519 O O . LYS A 1 182 ? -45.745 16.153 34.680 1.00 96.69 182 LYS A O 1
ATOM 1524 N N . GLN A 1 183 ? -46.260 14.124 33.869 1.00 95.94 183 GLN A N 1
ATOM 1525 C CA . GLN A 1 183 ? -45.889 13.383 35.079 1.00 95.94 183 GLN A CA 1
ATOM 1526 C C . GLN A 1 183 ? -44.393 13.490 35.385 1.00 95.94 183 GLN A C 1
ATOM 1528 O O . GLN A 1 183 ? -44.024 13.728 36.535 1.00 95.94 183 GLN A O 1
ATOM 1533 N N . HIS A 1 184 ? -43.545 13.404 34.359 1.00 96.25 184 HIS A N 1
ATOM 1534 C CA . HIS A 1 184 ? -42.101 13.606 34.461 1.00 96.25 184 HIS A CA 1
ATOM 1535 C C . HIS A 1 184 ? -41.763 14.999 35.004 1.00 96.25 184 HIS A C 1
ATOM 1537 O O . HIS A 1 184 ? -41.060 15.125 36.007 1.00 96.25 184 HIS A O 1
ATOM 1543 N N . LEU A 1 185 ? -42.332 16.054 34.413 1.00 96.69 185 LEU A N 1
ATOM 1544 C CA . LEU A 1 185 ? -42.120 17.431 34.868 1.00 96.69 185 LEU A CA 1
ATOM 1545 C C . LEU A 1 185 ? -42.638 17.659 36.295 1.00 96.69 185 LEU A C 1
ATOM 1547 O O . LEU A 1 185 ? -41.977 18.327 37.091 1.00 96.69 185 LEU A O 1
ATOM 1551 N N . GLN A 1 186 ? -43.789 17.082 36.649 1.00 95.75 186 GLN A N 1
ATOM 1552 C CA . GLN A 1 186 ? -44.330 17.147 38.009 1.00 95.75 186 GLN A CA 1
ATOM 1553 C C . GLN A 1 186 ? -43.428 16.440 39.027 1.00 95.75 186 GLN A C 1
ATOM 1555 O O . GLN A 1 186 ? -43.240 16.957 40.130 1.00 95.75 186 GLN A O 1
ATOM 1560 N N . ALA A 1 187 ? -42.857 15.290 38.669 1.00 94.88 187 ALA A N 1
ATOM 1561 C CA . ALA A 1 187 ? -41.908 14.571 39.510 1.00 94.88 187 ALA A CA 1
ATOM 1562 C C . ALA A 1 187 ? -40.649 15.416 39.771 1.00 94.88 187 ALA A C 1
ATOM 1564 O O . ALA A 1 187 ? -40.281 15.639 40.925 1.00 94.88 187 ALA A O 1
ATOM 1565 N N . LEU A 1 188 ? -40.054 15.994 38.720 1.00 94.88 188 LEU A N 1
ATOM 1566 C CA . LEU A 1 188 ? -38.891 16.881 38.846 1.00 94.88 188 LEU A CA 1
ATOM 1567 C C . LEU A 1 188 ? -39.196 18.136 39.674 1.00 94.88 188 LEU A C 1
ATOM 1569 O O . LEU A 1 188 ? -38.374 18.553 40.490 1.00 94.88 188 LEU A O 1
ATOM 1573 N N . ALA A 1 189 ? -40.379 18.732 39.508 1.00 94.56 189 ALA A N 1
ATOM 1574 C CA . ALA A 1 189 ? -40.800 19.886 40.298 1.00 94.56 189 ALA A CA 1
ATOM 1575 C C . ALA A 1 189 ? -40.918 19.549 41.794 1.00 94.56 189 ALA A C 1
ATOM 1577 O O . ALA A 1 189 ? -40.465 20.328 42.635 1.00 94.56 189 ALA A O 1
ATOM 1578 N N . LYS A 1 190 ? -41.469 18.376 42.140 1.00 92.56 190 LYS A N 1
ATOM 1579 C CA . LYS A 1 190 ? -41.538 17.892 43.530 1.00 92.56 190 LYS A CA 1
ATOM 1580 C C . LYS A 1 190 ? -40.146 17.683 44.126 1.00 92.56 190 LYS A C 1
ATOM 1582 O O . LYS A 1 190 ? -39.916 18.114 45.256 1.00 92.56 190 LYS A O 1
ATOM 1587 N N . ILE A 1 191 ? -39.226 17.080 43.367 1.00 92.69 191 ILE A N 1
ATOM 1588 C CA . ILE A 1 191 ? -37.834 16.885 43.798 1.00 92.69 191 ILE A CA 1
ATOM 1589 C C . ILE A 1 191 ? -37.180 18.243 44.072 1.00 92.69 191 ILE A C 1
ATOM 1591 O O . ILE A 1 191 ? -36.709 18.483 45.181 1.00 92.69 191 ILE A O 1
ATOM 1595 N N . ARG A 1 192 ? -37.226 19.171 43.107 1.00 92.56 192 ARG A N 1
ATOM 1596 C CA . ARG A 1 192 ? -36.634 20.514 43.243 1.00 92.56 192 ARG A CA 1
ATOM 1597 C C . ARG A 1 192 ? -37.198 21.284 44.430 1.00 92.56 192 ARG A C 1
ATOM 1599 O O . ARG A 1 192 ? -36.431 21.842 45.203 1.00 92.56 192 ARG A O 1
ATOM 1606 N N . LYS A 1 193 ? -38.522 21.270 44.616 1.00 90.38 193 LYS A N 1
ATOM 1607 C CA . LYS A 1 193 ? -39.167 21.937 45.754 1.00 90.38 193 LYS A CA 1
ATOM 1608 C C . LYS A 1 193 ? -38.646 21.397 47.086 1.00 90.38 193 LYS A C 1
ATOM 1610 O O . LYS A 1 193 ? -38.414 22.169 48.001 1.00 90.38 193 LYS A O 1
ATOM 1615 N N . ARG A 1 194 ? -38.452 20.082 47.210 1.00 86.56 194 ARG A N 1
ATOM 1616 C CA . ARG A 1 194 ? -37.927 19.470 48.441 1.00 86.56 194 ARG A CA 1
ATOM 1617 C C . ARG A 1 194 ? -36.462 19.803 48.698 1.00 86.56 194 ARG A C 1
ATOM 1619 O O . ARG A 1 194 ? -36.097 19.933 49.860 1.00 86.56 194 ARG A O 1
ATOM 1626 N N . LEU A 1 195 ? -35.661 19.936 47.646 1.00 86.81 195 LEU A N 1
ATOM 1627 C CA . LEU A 1 195 ? -34.268 20.360 47.767 1.00 86.81 195 LEU A CA 1
ATOM 1628 C C . LEU A 1 195 ? -34.164 21.844 48.155 1.00 86.81 195 LEU A C 1
ATOM 1630 O O . LEU A 1 195 ? -33.347 22.176 48.997 1.00 86.81 195 LEU A O 1
ATOM 1634 N N . ALA A 1 196 ? -35.043 22.701 47.624 1.00 80.00 196 ALA A N 1
ATOM 1635 C CA . ALA A 1 196 ? -35.083 24.136 47.932 1.00 80.00 196 ALA A CA 1
ATOM 1636 C C . ALA A 1 196 ? -35.740 24.492 49.284 1.00 80.00 196 ALA A C 1
ATOM 1638 O O . ALA A 1 196 ? -35.590 25.605 49.763 1.00 80.00 196 ALA A O 1
ATOM 1639 N N . LEU A 1 197 ? -36.492 23.576 49.907 1.00 59.59 197 LEU A N 1
ATOM 1640 C CA . LEU A 1 197 ? -37.118 23.764 51.231 1.00 59.59 197 LEU A CA 1
ATOM 1641 C C . LEU A 1 197 ? -36.165 23.438 52.403 1.00 59.59 197 LEU A C 1
ATOM 1643 O O . LEU A 1 197 ? -36.632 23.198 53.517 1.00 59.59 197 LEU A O 1
ATOM 1647 N N . ARG A 1 198 ? -34.858 23.320 52.144 1.00 54.03 198 ARG A N 1
ATOM 1648 C CA . ARG A 1 198 ? -33.837 22.927 53.128 1.00 54.03 198 ARG A CA 1
ATOM 1649 C C . ARG A 1 198 ? -32.668 23.910 53.263 1.00 54.03 198 ARG A C 1
ATOM 1651 O O . ARG A 1 198 ? -31.699 23.555 53.931 1.00 54.03 198 ARG A O 1
ATOM 1658 N N . ASP A 1 199 ? -32.811 25.105 52.697 1.00 44.16 199 AS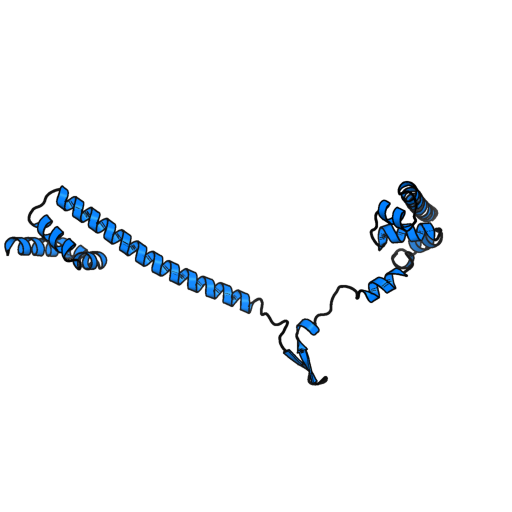P A N 1
ATOM 1659 C CA . ASP A 1 199 ? -32.055 26.297 53.104 1.00 44.16 199 ASP A CA 1
ATOM 1660 C C . ASP A 1 199 ? -32.840 27.049 54.193 1.00 44.16 199 ASP A C 1
ATOM 1662 O O . ASP A 1 199 ? -32.197 27.618 55.103 1.00 44.16 199 ASP A O 1
#

Mean predicted aligned error: 17.45 Å

pLDDT: mean 85.59, std 12.43, range [44.16, 98.12]